Protein AF-A0A6A6FXZ5-F1 (afdb_monomer)

InterPro domains:
  IPR032675 Leucine-rich repeat domain superfamily [G3DSA:3.80.10.10] (4-236)

Mean predicted aligned error: 6.34 Å

pLDDT: mean 86.71, std 13.33, range [47.53, 98.69]

Radius of gyration: 19.8 Å; Cα contacts (8 Å, |Δi|>4): 574; chains: 1; bounding box: 47×46×54 Å

Foldseek 3Di:
DDEDEDADPPPPPPPPPDDLQAAQEYEYEYDDAAAAAQQCVCLVNQARPNYAEYEYELYEFDPVRARPAAGQYAEYAYHQYQYALNRLLSCCVRHLNHAEYHDEHASSRPPDQRAAELCSNLVSCVVSLRQHQYDEYHDLRHDDDHHYHDASFAPQSHQYAYYAYEQPNHDGPPPVLPDQQPSVRRHHLNYQEYEYEPRPHADDPSSVNNVLSNLPDPSNVNHFKYKYAQHPPDDLPDDRPQWHWDDDPRMIMIGGHPPPDDD

Secondary structure (DSSP, 8-state):
-EEEEESSS-GGGSTTSS-TT---EEEEEE--TT--EEGGGGHHHHT-TT--EEEEESEEESTTS---S----SEEEEET-EE-HHHHHHHHHH-TT--EEEEEEE---TT----EEHHHHHHHHHHH----SEEEEEEEE--S---EES-----TTS--SEEEEEHHHH---GGGTTSTTHHHHHS-TT-SEEEEE-TTSPPPHHHHHHHHHHHT-GGGTT--EEEEE--TT--TTS--TTEEEEEETTEEEEEEPPTT---

Structure (mmCIF, N/CA/C/O backbone):
data_AF-A0A6A6F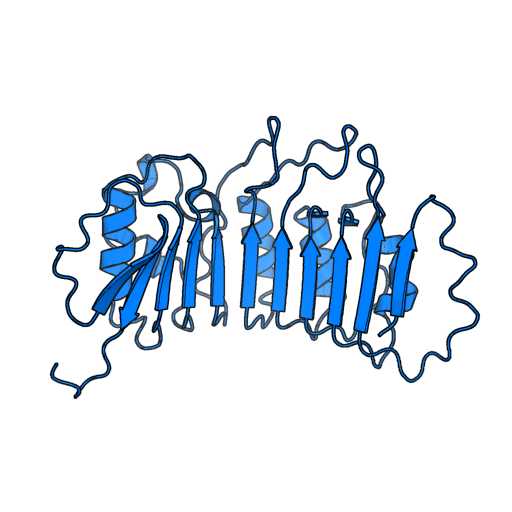XZ5-F1
#
_entry.id   AF-A0A6A6FXZ5-F1
#
loop_
_atom_site.group_PDB
_atom_site.id
_atom_site.type_symbol
_atom_site.label_atom_id
_atom_site.label_alt_id
_atom_site.label_comp_id
_atom_site.label_asym_id
_atom_site.label_entity_id
_atom_site.label_seq_id
_atom_site.pdbx_PDB_ins_code
_atom_site.Cartn_x
_atom_site.Cartn_y
_atom_site.Cartn_z
_atom_site.occupancy
_atom_site.B_iso_or_equiv
_atom_site.auth_seq_id
_atom_site.auth_comp_id
_atom_site.auth_asym_id
_atom_site.auth_atom_id
_atom_site.pdbx_PDB_model_num
ATOM 1 N N . MET A 1 1 ? -20.836 -8.783 11.165 1.00 68.94 1 MET A N 1
ATOM 2 C CA . MET A 1 1 ? -20.839 -7.463 10.487 1.00 68.94 1 MET A CA 1
ATOM 3 C C . MET A 1 1 ? -21.734 -6.480 11.225 1.00 68.94 1 MET A C 1
ATOM 5 O O . MET A 1 1 ? -22.930 -6.722 11.338 1.00 68.94 1 MET A O 1
ATOM 9 N N . VAL A 1 2 ? -21.152 -5.385 11.710 1.00 74.25 2 VAL A N 1
ATOM 10 C CA . VAL A 1 2 ? -21.885 -4.234 12.256 1.00 74.25 2 VAL A CA 1
ATOM 11 C C . VAL A 1 2 ? -21.419 -2.994 11.499 1.00 74.25 2 VAL A C 1
ATOM 13 O O . VAL A 1 2 ? -20.213 -2.793 11.353 1.00 74.25 2 VAL A O 1
ATOM 16 N N . ALA A 1 3 ? -22.367 -2.213 10.984 1.00 72.81 3 ALA A N 1
ATOM 17 C CA . ALA A 1 3 ? -22.103 -0.972 10.266 1.00 72.81 3 ALA A CA 1
ATOM 18 C C . ALA A 1 3 ? -22.617 0.207 11.092 1.00 72.81 3 ALA A C 1
ATOM 20 O O . ALA A 1 3 ? -23.760 0.184 11.553 1.00 72.81 3 ALA A O 1
ATOM 21 N N . TYR A 1 4 ? -21.774 1.218 11.261 1.00 72.81 4 TYR A N 1
ATOM 22 C CA . TYR A 1 4 ? -22.121 2.473 11.908 1.00 72.81 4 TYR A CA 1
ATOM 23 C C . TYR A 1 4 ? -21.962 3.609 10.911 1.00 72.81 4 TYR A C 1
ATOM 25 O O . TYR A 1 4 ? -20.896 3.769 10.320 1.00 72.81 4 TYR A O 1
ATOM 33 N N . ASN A 1 5 ? -23.028 4.389 10.757 1.00 70.12 5 ASN A N 1
ATOM 34 C CA . ASN A 1 5 ? -22.974 5.669 10.076 1.00 70.12 5 ASN A CA 1
ATOM 35 C C . ASN A 1 5 ? -23.072 6.766 11.135 1.00 70.12 5 ASN A C 1
ATOM 37 O O . ASN A 1 5 ? -24.081 6.857 11.843 1.00 70.12 5 ASN A O 1
ATOM 41 N N . PHE A 1 6 ? -22.007 7.541 11.280 1.00 67.62 6 PHE A N 1
ATOM 42 C CA . PHE A 1 6 ? -21.925 8.606 12.260 1.00 67.62 6 PHE A CA 1
ATOM 43 C C . PHE A 1 6 ? -22.337 9.910 11.578 1.00 67.62 6 PHE A C 1
ATOM 45 O O . PHE A 1 6 ? -21.587 10.471 10.793 1.00 67.62 6 PHE A O 1
ATOM 52 N N . ALA A 1 7 ? -23.564 10.359 11.845 1.00 59.41 7 ALA A N 1
ATOM 53 C CA . ALA A 1 7 ? -24.078 11.626 11.319 1.00 59.41 7 ALA A CA 1
ATOM 54 C C . ALA A 1 7 ? -23.733 12.828 12.220 1.00 59.41 7 ALA A C 1
ATOM 56 O O . ALA A 1 7 ? -23.968 13.964 11.829 1.00 59.41 7 ALA A O 1
ATOM 57 N N . ASP A 1 8 ? -23.222 12.582 13.433 1.00 57.88 8 ASP A N 1
ATOM 58 C CA . ASP A 1 8 ? -22.872 13.612 14.413 1.00 57.88 8 ASP A CA 1
ATOM 59 C C . ASP A 1 8 ? -21.819 13.076 15.410 1.00 57.88 8 ASP A C 1
ATOM 61 O O . ASP A 1 8 ? -21.659 11.862 15.578 1.00 57.88 8 ASP A O 1
ATOM 65 N N . SER A 1 9 ? -21.126 13.974 16.110 1.00 53.91 9 SER A N 1
ATOM 66 C CA . SER A 1 9 ? -20.018 13.709 17.052 1.00 53.91 9 SER A CA 1
ATOM 67 C C . SER A 1 9 ? -20.375 12.830 18.272 1.00 53.91 9 SER A C 1
ATOM 69 O O . SER A 1 9 ? -19.510 12.438 19.057 1.00 53.91 9 SER A O 1
ATOM 71 N N . THR A 1 10 ? -21.643 12.454 18.453 1.00 53.84 10 THR A N 1
ATOM 72 C CA . THR A 1 10 ? -22.140 11.728 19.635 1.00 53.84 10 THR A CA 1
ATOM 73 C C . THR A 1 10 ? -22.221 10.209 19.420 1.00 53.84 10 THR A C 1
ATOM 75 O O . THR A 1 10 ? -23.280 9.589 19.445 1.00 53.84 10 THR A O 1
ATOM 78 N N . CYS A 1 11 ? -21.061 9.563 19.280 1.00 51.38 11 CYS A N 1
ATOM 79 C CA . CYS A 1 11 ? -20.946 8.108 19.061 1.00 51.38 11 CYS A CA 1
ATOM 80 C C . CYS A 1 11 ? -21.109 7.232 20.314 1.00 51.38 11 CYS A C 1
ATOM 82 O O . CYS A 1 11 ? -21.201 6.008 20.218 1.00 51.38 11 CYS A O 1
ATOM 84 N N . HIS A 1 12 ? -21.153 7.826 21.508 1.00 50.34 12 HIS A N 1
ATOM 85 C CA . HIS A 1 12 ? -21.080 7.069 22.761 1.00 50.34 12 HIS A CA 1
ATOM 86 C C . HIS A 1 12 ? -22.304 6.179 23.057 1.00 50.34 12 HIS A C 1
ATOM 88 O O . HIS A 1 12 ? -22.186 5.244 23.849 1.00 50.34 12 HIS A O 1
ATOM 94 N N . ALA A 1 13 ? -23.468 6.427 22.445 1.00 47.53 13 ALA A N 1
ATOM 95 C CA . ALA A 1 13 ? -24.728 5.826 22.897 1.00 47.53 13 ALA A CA 1
ATOM 96 C C . ALA A 1 13 ? -25.051 4.431 22.320 1.00 47.53 13 ALA A C 1
ATOM 98 O O . ALA A 1 13 ? -25.832 3.701 22.924 1.00 47.53 13 ALA A O 1
ATOM 99 N N . VAL A 1 14 ? -24.470 4.024 21.184 1.00 53.47 14 VAL A N 1
ATOM 100 C CA . VAL A 1 14 ? -24.895 2.787 20.482 1.00 53.47 14 VAL A CA 1
ATOM 101 C C . VAL A 1 14 ? -24.093 1.544 20.915 1.00 53.47 14 VAL A C 1
ATOM 103 O O . VAL A 1 14 ? -24.511 0.410 20.689 1.00 53.47 14 VAL A O 1
ATOM 106 N N . LEU A 1 15 ? -22.960 1.720 21.602 1.00 54.03 15 LEU A N 1
ATOM 107 C CA . LEU A 1 15 ? -21.962 0.652 21.783 1.00 54.03 15 LEU A CA 1
ATOM 108 C C . LEU A 1 15 ? -22.169 -0.235 23.021 1.00 54.03 15 LEU A C 1
ATOM 110 O O . LEU A 1 15 ? -21.544 -1.288 23.131 1.00 54.03 15 LEU A O 1
ATOM 114 N N . SER A 1 16 ? -23.048 0.144 23.949 1.00 55.53 16 SER A N 1
ATOM 115 C CA . SER A 1 16 ? -23.261 -0.572 25.218 1.00 55.53 16 SER A CA 1
ATOM 116 C C . SER A 1 16 ? -24.118 -1.842 25.102 1.00 55.53 16 SER A C 1
ATOM 118 O O . SER A 1 16 ? -24.225 -2.589 26.075 1.00 55.53 16 SER A O 1
ATOM 120 N N . HIS A 1 17 ? -24.734 -2.105 23.943 1.00 58.53 17 HIS A N 1
ATOM 121 C CA . HIS A 1 17 ? -25.759 -3.149 23.801 1.00 58.53 17 HIS A CA 1
ATOM 122 C C . HIS A 1 17 ? -25.403 -4.306 22.860 1.00 58.53 17 HIS A C 1
ATOM 124 O O . HIS A 1 17 ? -26.159 -5.276 22.792 1.00 58.53 17 HIS A O 1
ATOM 130 N N . LEU A 1 18 ? -24.269 -4.257 22.158 1.00 60.66 18 LEU A N 1
ATOM 131 C CA . LEU A 1 18 ? -23.851 -5.376 21.316 1.00 60.66 18 LEU A CA 1
ATOM 132 C C . LEU A 1 18 ? -23.055 -6.395 22.136 1.00 60.66 18 LEU A C 1
ATOM 134 O O . LEU A 1 18 ? -22.092 -6.010 22.800 1.00 60.66 18 LEU A O 1
ATOM 138 N N . PRO A 1 19 ? -23.404 -7.694 22.088 1.00 62.38 19 PRO A N 1
ATOM 139 C CA . PRO A 1 19 ? -22.616 -8.722 22.747 1.00 62.38 19 PRO A CA 1
ATOM 140 C C . PRO A 1 19 ? -21.203 -8.740 22.127 1.00 62.38 19 PRO A C 1
ATOM 142 O O . PRO A 1 19 ? -21.073 -9.038 20.938 1.00 62.38 19 PRO A O 1
ATOM 145 N N . PRO A 1 20 ? -20.132 -8.467 22.899 1.00 60.84 20 PRO A N 1
ATOM 146 C CA . PRO A 1 20 ? -18.766 -8.305 22.377 1.00 60.84 20 PRO A CA 1
ATOM 147 C C . PRO A 1 20 ? -18.170 -9.547 21.691 1.00 60.84 20 PRO A C 1
ATOM 149 O O . PRO A 1 20 ? -17.063 -9.485 21.164 1.00 60.84 20 PRO A O 1
ATOM 152 N N . GLN A 1 21 ? -18.864 -10.689 21.737 1.00 68.00 21 GLN A N 1
ATOM 153 C CA . GLN A 1 21 ? -18.310 -12.016 21.466 1.00 68.00 21 GLN A CA 1
ATOM 154 C C . GLN A 1 21 ? -18.399 -12.473 19.999 1.00 68.00 21 GLN A C 1
ATOM 156 O O . GLN A 1 21 ? -17.951 -13.575 19.697 1.00 68.00 21 GLN A O 1
ATOM 161 N N . SER A 1 22 ? -18.959 -11.677 19.081 1.00 80.75 22 SER A N 1
ATOM 162 C CA . SER A 1 22 ? -19.113 -12.093 17.673 1.00 80.75 22 SER A CA 1
ATOM 163 C C . SER A 1 22 ? -18.840 -11.001 16.638 1.00 80.75 22 SER A C 1
ATOM 165 O O . SER A 1 22 ? -19.270 -11.129 15.491 1.00 80.75 22 SER A O 1
ATOM 167 N N . LEU A 1 23 ? -18.177 -9.905 17.013 1.00 89.81 23 LEU A N 1
ATOM 168 C CA . LEU A 1 23 ? -17.850 -8.851 16.057 1.00 89.81 23 LEU A CA 1
ATOM 169 C C . LEU A 1 23 ? -16.610 -9.270 15.259 1.00 89.81 23 LEU A C 1
ATOM 171 O O . LEU A 1 23 ? -15.503 -9.199 15.774 1.00 89.81 23 LEU A O 1
ATOM 175 N N . ASP A 1 24 ? -16.806 -9.748 14.033 1.00 94.38 24 ASP A N 1
ATOM 176 C CA . ASP A 1 24 ? -15.752 -10.181 13.104 1.00 94.38 24 ASP A CA 1
ATOM 177 C C . ASP A 1 24 ? -15.310 -9.061 12.147 1.00 94.38 24 ASP A C 1
ATOM 179 O O . ASP A 1 24 ? -14.135 -8.957 11.782 1.00 94.38 24 ASP A O 1
ATOM 183 N N . ARG A 1 25 ? -16.265 -8.197 11.787 1.00 95.19 25 ARG A N 1
ATOM 184 C CA . ARG A 1 25 ? -16.115 -7.072 10.864 1.00 95.19 25 ARG A CA 1
ATOM 185 C C . ARG A 1 25 ? -16.830 -5.836 11.397 1.00 95.19 25 ARG A C 1
ATOM 187 O O . ARG A 1 25 ? -18.025 -5.910 11.716 1.00 95.19 25 ARG A O 1
ATOM 194 N N . LEU A 1 26 ? -16.109 -4.720 11.411 1.00 94.19 26 LEU A N 1
ATOM 195 C CA . LEU A 1 26 ? -16.593 -3.391 11.771 1.00 94.19 26 LEU A CA 1
ATOM 196 C C . LEU A 1 26 ? -16.482 -2.469 10.557 1.00 94.19 26 LEU A C 1
ATOM 198 O O . LEU A 1 26 ? -15.410 -2.377 9.964 1.00 94.19 26 LEU A O 1
ATOM 202 N N . VAL A 1 27 ? -17.577 -1.787 10.226 1.00 95.00 27 VAL A N 1
ATOM 203 C CA . VAL A 1 27 ? -17.579 -0.685 9.258 1.00 95.00 27 VAL A CA 1
ATOM 204 C C . VAL A 1 27 ? -17.955 0.602 9.987 1.00 95.00 27 VAL A C 1
ATOM 206 O O . VAL A 1 27 ? -18.988 0.641 10.661 1.00 95.00 27 VAL A O 1
ATOM 209 N N . ALA A 1 28 ? -17.113 1.623 9.870 1.00 92.31 28 ALA A N 1
ATOM 210 C CA . ALA A 1 28 ? -17.305 2.952 10.432 1.00 92.31 28 ALA A CA 1
ATOM 211 C C . ALA A 1 28 ? -17.199 3.981 9.308 1.00 92.31 28 ALA A C 1
ATOM 213 O O . ALA A 1 28 ? -16.144 4.119 8.697 1.00 92.31 28 ALA A O 1
ATOM 214 N N . SER A 1 29 ? -18.282 4.701 9.041 1.00 90.44 29 SER A N 1
ATOM 215 C CA . SER A 1 29 ? -18.293 5.754 8.031 1.00 90.44 29 SER A CA 1
ATOM 216 C C . SER A 1 29 ? -18.763 7.069 8.622 1.00 90.44 29 SER A C 1
ATOM 218 O O . SER A 1 29 ? -19.727 7.101 9.393 1.00 90.44 29 SER A O 1
ATOM 220 N N . TYR A 1 30 ? -18.112 8.138 8.195 1.00 87.94 30 TYR A N 1
ATOM 221 C CA . TYR A 1 30 ? -18.577 9.505 8.343 1.00 87.94 30 TYR A CA 1
ATOM 222 C C . TYR A 1 30 ? -18.953 10.053 6.958 1.00 87.94 30 TYR A C 1
ATOM 224 O O . TYR A 1 30 ? -18.422 9.582 5.948 1.00 87.94 30 TYR A O 1
ATOM 232 N N . SER A 1 31 ? -19.935 10.953 6.898 1.00 83.19 31 SER A N 1
ATOM 233 C CA . SER A 1 31 ? -20.519 11.426 5.631 1.00 83.19 31 SER A CA 1
ATOM 234 C C . SER A 1 31 ? -20.653 12.943 5.522 1.00 83.19 31 SER A C 1
ATOM 236 O O . SER A 1 31 ? -21.274 13.415 4.572 1.00 83.19 31 SER A O 1
ATOM 238 N N . ASP A 1 32 ? -20.164 13.698 6.503 1.00 81.12 32 ASP A N 1
ATOM 239 C CA . ASP A 1 32 ? -20.103 15.156 6.398 1.00 81.12 32 ASP A CA 1
ATOM 240 C C . ASP A 1 32 ? -18.809 15.544 5.673 1.00 81.12 32 ASP A C 1
ATOM 242 O O . ASP A 1 32 ? -17.746 15.012 5.965 1.00 81.12 32 ASP A O 1
ATOM 246 N N . THR A 1 33 ? -18.936 16.423 4.683 1.00 76.44 33 THR A N 1
ATOM 247 C CA . THR A 1 33 ? -17.857 16.879 3.799 1.00 76.44 33 THR A CA 1
ATOM 248 C C . THR A 1 33 ? -16.923 17.881 4.466 1.00 76.44 33 THR A C 1
ATOM 250 O O . THR A 1 33 ? -15.868 18.183 3.922 1.00 76.44 33 THR A O 1
ATOM 253 N N . GLU A 1 34 ? -17.319 18.438 5.610 1.00 78.12 34 GLU A N 1
ATOM 254 C CA . GLU A 1 34 ? -16.556 19.467 6.319 1.00 78.12 34 GLU A CA 1
ATOM 255 C C . GLU A 1 34 ? -15.781 18.918 7.517 1.00 78.12 34 GLU A C 1
ATOM 257 O O . GLU A 1 34 ? -14.995 19.653 8.100 1.00 78.12 34 GLU A O 1
ATOM 262 N N . ASN A 1 35 ? -15.960 17.645 7.886 1.00 78.69 35 ASN A N 1
ATOM 263 C CA . ASN A 1 35 ? -15.343 17.060 9.075 1.00 78.69 35 ASN A CA 1
ATOM 264 C C . ASN A 1 35 ? -14.911 15.610 8.842 1.00 78.69 35 ASN A C 1
ATOM 266 O O . ASN A 1 35 ? -15.413 14.915 7.965 1.00 78.69 35 ASN A O 1
ATOM 270 N N . SER A 1 36 ? -14.036 15.112 9.714 1.00 84.50 36 SER A N 1
ATOM 271 C CA . SER A 1 36 ? -13.690 13.692 9.761 1.00 84.50 36 SER A CA 1
ATOM 272 C C . SER A 1 36 ? -13.842 13.127 11.167 1.00 84.50 36 SER A C 1
ATOM 274 O O . SER A 1 36 ? -13.825 13.841 12.172 1.00 84.50 36 SER A O 1
ATOM 276 N N . PHE A 1 37 ? -13.997 11.809 11.250 1.00 86.81 37 PHE A N 1
ATOM 277 C CA . PHE A 1 37 ? -14.218 11.121 12.514 1.00 86.81 37 PHE A CA 1
ATOM 278 C C . PHE A 1 37 ? -12.907 10.585 13.109 1.00 86.81 37 PHE A C 1
ATOM 280 O O . PHE A 1 37 ? -12.163 9.849 12.459 1.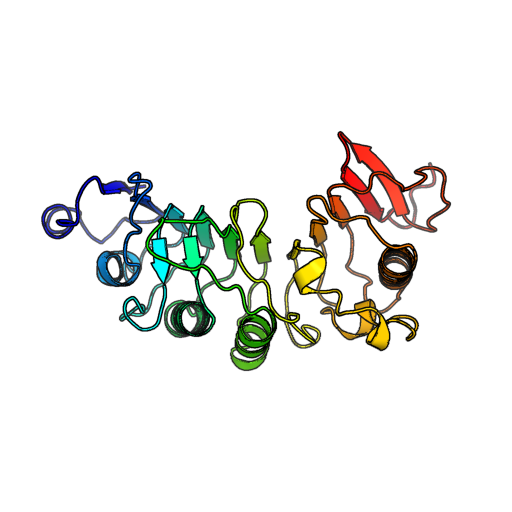00 86.81 37 PHE A O 1
ATOM 287 N N . ALA A 1 38 ? -12.631 10.923 14.370 1.00 91.75 38 ALA A N 1
ATOM 288 C CA . ALA A 1 38 ? -11.409 10.505 15.052 1.00 91.75 38 ALA A CA 1
ATOM 289 C C . ALA A 1 38 ? -11.356 8.980 15.230 1.00 91.75 38 ALA A C 1
ATOM 291 O O . ALA A 1 38 ? -12.242 8.368 15.835 1.00 91.75 38 ALA A O 1
ATOM 292 N N . MET A 1 39 ? -10.273 8.349 14.775 1.00 93.00 39 MET A N 1
ATOM 293 C CA . MET A 1 39 ? -10.084 6.902 14.922 1.00 93.00 39 MET A CA 1
ATOM 294 C C . MET A 1 39 ? -10.019 6.479 16.403 1.00 93.00 39 MET A C 1
ATOM 296 O O . MET A 1 39 ? -10.477 5.393 16.772 1.00 93.00 39 MET A O 1
ATOM 300 N N . SER A 1 40 ? -9.541 7.360 17.288 1.00 93.88 40 SER A N 1
ATOM 301 C CA . SER A 1 40 ? -9.537 7.148 18.740 1.00 93.88 40 SER A CA 1
ATOM 302 C C . SER A 1 40 ? -10.937 6.858 19.303 1.00 93.88 40 SER A C 1
ATOM 304 O O . SER A 1 40 ? -11.075 5.981 20.162 1.00 93.88 40 SER A O 1
ATOM 306 N N . SER A 1 41 ? -11.987 7.491 18.769 1.00 91.12 41 SER A N 1
ATOM 307 C CA . SER A 1 41 ? -13.375 7.354 19.229 1.00 91.12 41 SER A CA 1
ATOM 308 C C . SER A 1 41 ? -13.967 5.955 19.016 1.00 91.12 41 SER A C 1
ATOM 310 O O . SER A 1 41 ? -14.904 5.575 19.719 1.00 91.12 41 SER A O 1
ATOM 312 N N . ILE A 1 42 ? -13.406 5.155 18.103 1.00 91.12 42 ILE A N 1
ATOM 313 C CA . ILE A 1 42 ? -13.798 3.751 17.869 1.00 91.12 42 ILE A CA 1
ATOM 314 C C . ILE A 1 42 ? -12.804 2.734 18.443 1.00 91.12 42 ILE A C 1
ATOM 316 O O . ILE A 1 42 ? -13.034 1.530 18.309 1.00 91.12 42 ILE A O 1
ATOM 320 N N . SER A 1 43 ? -11.751 3.173 19.144 1.00 91.06 43 SER A N 1
ATOM 321 C CA . SER A 1 43 ? -10.758 2.271 19.757 1.00 91.06 43 SER A CA 1
ATOM 322 C C . SER A 1 43 ? -11.384 1.136 20.585 1.00 91.06 43 SER A C 1
ATOM 324 O O . SER A 1 43 ? -10.985 -0.011 20.385 1.00 91.06 43 SER A O 1
ATOM 326 N N . PRO A 1 44 ? -12.407 1.368 21.442 1.00 90.19 44 PRO A N 1
ATOM 327 C CA . PRO A 1 44 ? -13.016 0.282 22.216 1.00 90.19 44 PRO A CA 1
ATOM 328 C C . PRO A 1 44 ? -13.625 -0.834 21.354 1.00 90.19 44 PRO A C 1
ATOM 330 O O . PRO A 1 44 ? -13.650 -1.991 21.769 1.00 90.19 44 PRO A O 1
ATOM 333 N N . LEU A 1 45 ? -14.110 -0.506 20.151 1.00 90.44 45 LEU A N 1
ATOM 334 C CA . LEU A 1 45 ? -14.650 -1.491 19.210 1.00 90.44 45 LEU A CA 1
ATOM 335 C C . LEU A 1 45 ? -13.540 -2.225 18.469 1.00 90.44 45 LEU A C 1
ATOM 337 O O . LEU A 1 45 ? -13.635 -3.439 18.277 1.00 90.44 45 LEU A O 1
ATOM 341 N N . LEU A 1 46 ? -12.480 -1.502 18.097 1.00 92.75 46 LEU A N 1
ATOM 342 C CA . LEU A 1 46 ? -11.293 -2.082 17.472 1.00 92.75 46 LEU A CA 1
ATOM 343 C C . LEU A 1 46 ? -10.618 -3.118 18.379 1.00 92.75 46 LEU A C 1
ATOM 345 O O . LEU A 1 46 ? -10.037 -4.084 17.882 1.00 92.75 46 LEU A O 1
ATOM 349 N N . SER A 1 47 ? -10.751 -2.974 19.696 1.00 92.44 47 SER A N 1
ATOM 350 C CA . SER A 1 47 ? -10.225 -3.910 20.695 1.00 92.44 47 SER A CA 1
ATOM 351 C C . SER A 1 47 ? -11.066 -5.164 20.920 1.00 92.44 47 SER A C 1
ATOM 353 O O . SER A 1 47 ? -10.719 -5.991 21.767 1.00 92.44 47 SER A O 1
ATOM 355 N N . SER A 1 48 ? -12.148 -5.369 20.161 1.00 92.50 48 SER A N 1
ATOM 356 C CA . SER A 1 48 ? -12.868 -6.642 20.210 1.00 92.50 48 SER A CA 1
ATOM 357 C C . SER A 1 48 ? -11.927 -7.809 19.841 1.00 92.50 48 SER A C 1
ATOM 359 O O . SER A 1 48 ? -11.260 -7.772 18.801 1.00 92.50 48 SER A O 1
ATOM 361 N N . PRO A 1 49 ? -11.869 -8.886 20.653 1.00 92.88 49 PRO A N 1
ATOM 362 C CA . PRO A 1 49 ? -10.938 -10.000 20.436 1.00 92.88 49 PRO A CA 1
ATOM 363 C C . PRO A 1 49 ? -11.289 -10.855 19.208 1.00 92.88 49 PRO A C 1
ATOM 365 O O . PRO A 1 49 ? -10.466 -11.641 18.720 1.00 92.88 49 PRO A O 1
ATOM 368 N N . THR A 1 50 ? -12.520 -10.736 18.707 1.00 94.25 50 THR A N 1
ATOM 369 C CA . THR A 1 50 ? -12.994 -11.443 17.515 1.00 94.25 50 THR A CA 1
ATOM 370 C C . THR A 1 50 ? -12.866 -10.617 16.243 1.00 94.25 50 THR A C 1
ATOM 372 O O . THR A 1 50 ? -13.013 -11.190 15.165 1.00 94.25 50 THR A O 1
ATOM 375 N N . LEU A 1 51 ? -12.565 -9.317 16.342 1.00 95.50 51 LEU A N 1
ATOM 376 C CA . LEU A 1 51 ? -12.517 -8.428 15.186 1.00 95.50 51 LEU A CA 1
ATOM 377 C C . LEU A 1 51 ? -11.314 -8.768 14.308 1.00 95.50 51 LEU A C 1
ATOM 379 O O . LEU A 1 51 ? -10.186 -8.893 14.782 1.00 95.50 51 LEU A O 1
ATOM 383 N N . ARG A 1 52 ? -11.557 -8.966 13.014 1.00 97.12 52 ARG A N 1
ATOM 384 C CA . ARG A 1 52 ? -10.522 -9.302 12.028 1.00 97.12 52 ARG A CA 1
ATOM 385 C C . ARG A 1 52 ? -10.427 -8.261 10.929 1.00 97.12 52 ARG A C 1
ATOM 387 O O . ARG A 1 52 ? -9.316 -8.001 10.478 1.00 97.12 52 ARG A O 1
ATOM 394 N N . ARG A 1 53 ? -11.554 -7.658 10.548 1.00 98.00 53 ARG A N 1
ATOM 395 C CA . ARG A 1 53 ? -11.620 -6.666 9.476 1.00 98.00 53 ARG A CA 1
ATOM 396 C C . ARG A 1 53 ? -12.202 -5.350 9.964 1.00 98.00 53 ARG A C 1
ATOM 398 O O . ARG A 1 53 ? -13.263 -5.339 10.593 1.00 98.00 53 ARG A O 1
ATOM 405 N N . PHE A 1 54 ? -11.526 -4.262 9.633 1.00 97.62 54 PHE A N 1
ATOM 406 C CA . PHE A 1 54 ? -11.997 -2.910 9.865 1.00 97.62 54 PHE A CA 1
ATOM 407 C C . PHE A 1 54 ? -12.041 -2.123 8.554 1.00 97.62 54 PHE A C 1
ATOM 409 O O . PHE A 1 54 ? -11.063 -2.091 7.815 1.00 97.62 54 PHE A O 1
ATOM 416 N N . GLU A 1 55 ? -13.180 -1.491 8.288 1.00 97.75 55 GLU A N 1
ATOM 417 C CA . GLU A 1 55 ? -13.377 -0.576 7.165 1.00 97.75 55 GLU A CA 1
ATOM 418 C C . GLU A 1 55 ? -13.788 0.788 7.719 1.00 97.75 55 GLU A C 1
ATOM 420 O O . GLU A 1 55 ? -14.851 0.927 8.326 1.00 97.75 55 GLU A O 1
ATOM 425 N N . GLY A 1 56 ? -12.916 1.772 7.546 1.00 94.75 56 GLY A N 1
ATOM 426 C CA . GLY A 1 56 ? -13.120 3.167 7.894 1.00 94.75 56 GLY A CA 1
ATOM 427 C C . GLY A 1 56 ? -13.365 4.010 6.648 1.00 94.75 56 GLY A C 1
ATOM 428 O O . GLY A 1 56 ? -12.748 3.759 5.617 1.00 94.75 56 GLY A O 1
ATOM 429 N N . HIS A 1 57 ? -14.238 5.008 6.739 1.00 93.44 57 HIS A N 1
ATOM 430 C CA . HIS A 1 57 ? -14.440 6.011 5.695 1.00 93.44 57 HIS A CA 1
ATOM 431 C C . HIS A 1 57 ? -14.523 7.409 6.313 1.00 93.44 57 HIS A C 1
ATOM 433 O O . HIS A 1 57 ? -15.311 7.595 7.245 1.00 93.44 57 HIS A O 1
ATOM 439 N N . MET A 1 58 ? -13.752 8.369 5.789 1.00 91.31 58 MET A N 1
ATOM 440 C CA . MET A 1 58 ? -13.657 9.742 6.317 1.00 91.31 58 MET A CA 1
ATOM 441 C C . MET A 1 58 ? -13.231 9.790 7.785 1.00 91.31 58 MET A C 1
ATOM 443 O O . MET A 1 58 ? -13.860 10.424 8.635 1.00 91.31 58 MET A O 1
ATOM 447 N N . LEU A 1 59 ? -12.151 9.067 8.090 1.00 91.88 59 LEU A N 1
ATOM 448 C CA . LEU A 1 59 ? -11.546 9.029 9.417 1.00 91.88 59 LEU A CA 1
ATOM 449 C C . LEU A 1 59 ? -10.260 9.848 9.460 1.00 91.88 59 LEU A C 1
ATOM 451 O O . LEU A 1 59 ? -9.578 9.974 8.447 1.00 91.88 59 LEU A O 1
ATOM 455 N N . HIS A 1 60 ? -9.868 10.311 10.645 1.00 92.25 60 HIS A N 1
ATOM 456 C CA . HIS A 1 60 ? -8.508 10.796 10.873 1.00 92.25 60 HIS A CA 1
ATOM 457 C C . HIS A 1 60 ? -7.802 10.011 11.981 1.00 92.25 60 HIS A C 1
ATOM 459 O O . HIS A 1 60 ? -8.393 9.651 13.003 1.00 92.25 60 HIS A O 1
ATOM 465 N N . CYS A 1 61 ? -6.512 9.750 11.775 1.00 93.81 61 CYS A N 1
ATOM 466 C CA . CYS A 1 61 ? -5.605 9.190 12.774 1.00 93.81 61 CYS A CA 1
ATOM 467 C C . CYS A 1 61 ? -4.331 10.039 12.776 1.00 93.81 61 CYS A C 1
ATOM 469 O O . CYS A 1 61 ? -3.499 9.950 11.871 1.00 93.81 61 CYS A O 1
ATOM 471 N N . ARG A 1 62 ? -4.234 10.912 13.777 1.00 91.69 62 ARG A N 1
ATOM 472 C CA . ARG A 1 62 ? -3.190 11.925 13.976 1.00 91.69 62 ARG A CA 1
ATOM 473 C C . ARG A 1 62 ? -2.849 11.996 15.464 1.00 91.69 62 ARG A C 1
ATOM 475 O O . ARG A 1 62 ? -3.397 11.234 16.255 1.00 91.69 62 ARG A O 1
ATOM 482 N N . GLU A 1 63 ? -1.962 12.904 15.851 1.00 92.56 63 GLU A N 1
ATOM 483 C CA . GLU A 1 63 ? -1.474 13.103 17.219 1.00 92.56 63 GLU A CA 1
ATOM 484 C C . GLU A 1 63 ? -2.590 13.205 18.279 1.00 92.56 63 GLU A C 1
ATOM 486 O O . GLU A 1 63 ? -2.402 12.770 19.414 1.00 92.56 63 GLU A O 1
ATOM 491 N N . ASP A 1 64 ? -3.753 13.745 17.917 1.00 88.62 64 ASP A N 1
ATOM 492 C CA . ASP A 1 64 ? -4.935 13.934 18.765 1.00 88.62 64 ASP A CA 1
ATOM 493 C C . ASP A 1 64 ? -5.966 12.788 18.685 1.00 88.62 64 ASP A C 1
ATOM 495 O O . ASP A 1 64 ? -6.874 12.705 19.515 1.00 88.62 64 ASP A O 1
ATOM 499 N N . ALA A 1 65 ? -5.803 11.864 17.736 1.00 89.19 65 ALA A N 1
ATOM 500 C CA . ALA A 1 65 ? -6.755 10.795 17.430 1.00 89.19 65 ALA A CA 1
ATOM 501 C C . ALA A 1 65 ? -6.122 9.393 17.399 1.00 89.19 65 ALA A C 1
ATOM 503 O O . ALA A 1 65 ? -6.617 8.492 16.718 1.00 89.19 65 ALA A O 1
ATOM 504 N N . LEU A 1 66 ? -5.045 9.193 18.161 1.00 93.81 66 LEU A N 1
ATOM 505 C CA . LEU A 1 66 ? -4.316 7.927 18.221 1.00 93.81 66 LEU A CA 1
ATOM 506 C C . LEU A 1 66 ? -5.145 6.794 18.840 1.00 93.81 66 LEU A C 1
ATOM 508 O O . LEU A 1 66 ? -5.974 6.990 19.734 1.00 93.81 66 LEU A O 1
ATOM 512 N N . LEU A 1 67 ? -4.856 5.572 18.398 1.00 93.44 67 LEU A N 1
ATOM 513 C CA . LEU A 1 67 ? -5.408 4.370 19.005 1.00 93.44 67 LEU A CA 1
ATOM 514 C C . LEU A 1 67 ? -4.839 4.192 20.414 1.00 93.44 67 LEU A C 1
ATOM 516 O O . LEU A 1 67 ? -3.628 4.247 20.628 1.00 93.44 67 LEU A O 1
ATOM 520 N N . ALA A 1 68 ? -5.729 3.952 21.376 1.00 91.38 68 ALA A N 1
ATOM 521 C CA . ALA A 1 68 ? -5.363 3.819 22.787 1.00 91.38 68 ALA A CA 1
ATOM 522 C C . ALA A 1 68 ? -5.296 2.361 23.273 1.00 91.38 68 ALA A C 1
ATOM 524 O O . ALA A 1 68 ? -4.929 2.107 24.421 1.00 91.38 68 ALA A O 1
ATOM 525 N N . GLN A 1 69 ? -5.731 1.404 22.452 1.00 93.44 69 GLN A N 1
ATOM 526 C CA . GLN A 1 69 ? -5.888 0.012 22.855 1.00 93.44 69 GLN A CA 1
ATOM 527 C C . GLN A 1 69 ? -5.476 -0.933 21.731 1.00 93.44 69 GLN A C 1
ATOM 529 O O . GLN A 1 69 ? -5.756 -0.690 20.557 1.00 93.44 69 GLN A O 1
ATOM 534 N N . ALA A 1 70 ? -4.876 -2.057 22.121 1.00 95.69 70 ALA A N 1
ATOM 535 C CA . ALA A 1 70 ? -4.503 -3.103 21.187 1.00 95.69 70 ALA A CA 1
ATOM 536 C C . ALA A 1 70 ? -5.736 -3.690 20.481 1.00 95.69 70 ALA A C 1
ATOM 538 O O . ALA A 1 70 ? -6.811 -3.856 21.068 1.00 95.69 70 ALA A O 1
ATOM 539 N N . SER A 1 71 ? -5.548 -4.049 19.220 1.00 95.44 71 SER A N 1
ATOM 540 C CA . SER A 1 71 ? -6.542 -4.600 18.318 1.00 95.44 71 SER A CA 1
ATOM 541 C C . SER A 1 71 ? -6.055 -5.919 17.721 1.00 95.44 71 SER A C 1
ATOM 543 O O . SER A 1 71 ? -4.863 -6.141 17.496 1.00 95.44 71 SER A O 1
ATOM 545 N N . THR A 1 72 ? -7.006 -6.811 17.445 1.00 95.88 72 THR A N 1
ATOM 546 C CA . THR A 1 72 ? -6.756 -8.088 16.755 1.00 95.88 72 THR A CA 1
ATOM 547 C C . THR A 1 72 ? -7.038 -8.022 15.250 1.00 95.88 72 THR A C 1
ATOM 549 O O . THR A 1 72 ? -6.992 -9.054 14.571 1.00 95.88 72 THR A O 1
ATOM 552 N N . VAL A 1 73 ? -7.301 -6.814 14.732 1.00 97.62 73 VAL A N 1
ATOM 553 C CA . VAL A 1 73 ? -7.524 -6.544 13.310 1.00 97.62 73 VAL A CA 1
ATOM 554 C C . VAL A 1 73 ? -6.336 -7.037 12.486 1.00 97.62 73 VAL A C 1
ATOM 556 O O . VAL A 1 73 ? -5.170 -6.850 12.838 1.00 97.62 73 VAL A O 1
ATOM 559 N N . ARG A 1 74 ? -6.669 -7.709 11.386 1.00 98.25 74 ARG A N 1
ATOM 560 C CA . ARG A 1 74 ? -5.739 -8.240 10.388 1.00 98.25 74 ARG A CA 1
ATOM 561 C C . ARG A 1 74 ? -5.839 -7.496 9.065 1.00 98.25 74 ARG A C 1
ATOM 563 O O . ARG A 1 74 ? -4.846 -7.409 8.357 1.00 98.25 74 ARG A O 1
ATOM 570 N N . GLU A 1 75 ? -7.014 -6.963 8.760 1.00 98.62 75 GLU A N 1
ATOM 571 C CA . GLU A 1 75 ? -7.311 -6.276 7.509 1.00 98.62 75 GLU A CA 1
ATOM 572 C C . GLU A 1 75 ? -7.927 -4.919 7.838 1.00 98.62 75 GLU A C 1
ATOM 574 O O . GLU A 1 75 ? -8.950 -4.854 8.529 1.00 98.62 75 GLU A O 1
ATOM 579 N N . MET A 1 76 ? -7.287 -3.848 7.382 1.00 98.50 76 MET A N 1
ATOM 580 C CA . MET A 1 76 ? -7.724 -2.480 7.619 1.00 98.50 76 MET A CA 1
ATOM 581 C C . MET A 1 76 ? -7.794 -1.720 6.301 1.00 98.50 76 MET A C 1
ATOM 583 O O . MET A 1 76 ? -6.792 -1.597 5.604 1.00 98.50 76 MET A O 1
ATOM 587 N N . THR A 1 77 ? -8.967 -1.176 6.001 1.00 98.38 77 THR A N 1
ATOM 588 C CA . THR A 1 77 ? -9.184 -0.295 4.853 1.00 98.38 77 THR A CA 1
ATOM 589 C C . THR A 1 77 ? -9.678 1.048 5.347 1.00 98.38 77 THR A C 1
ATOM 591 O O . THR A 1 77 ? -10.649 1.100 6.095 1.00 98.38 77 THR A O 1
ATOM 594 N N . LEU A 1 78 ? -9.003 2.117 4.944 1.00 96.69 78 LEU A N 1
ATOM 595 C CA . LEU A 1 78 ? -9.295 3.493 5.321 1.00 96.69 78 LEU A CA 1
ATOM 596 C C . LEU A 1 78 ? -9.553 4.285 4.038 1.00 96.69 78 LEU A C 1
ATOM 598 O O . LEU A 1 78 ? -8.614 4.693 3.365 1.00 96.69 78 LEU A O 1
ATOM 602 N N . GLY A 1 79 ? -10.828 4.431 3.683 1.00 94.44 79 GLY A N 1
ATOM 603 C CA . GLY A 1 79 ? -11.294 5.203 2.532 1.00 94.44 79 GLY A CA 1
ATOM 604 C C . GLY A 1 79 ? -11.406 6.689 2.859 1.00 94.44 79 GLY A C 1
ATOM 605 O O . GLY A 1 79 ? -11.858 7.030 3.957 1.00 94.44 79 GLY A O 1
ATOM 606 N N . TYR A 1 80 ? -11.014 7.564 1.934 1.00 91.88 80 TYR A N 1
ATOM 607 C CA . TYR A 1 80 ? -11.075 9.024 2.096 1.00 91.88 80 TYR A CA 1
ATOM 608 C C . TYR A 1 80 ? -10.617 9.506 3.485 1.00 91.88 80 TYR A C 1
ATOM 610 O O . TYR A 1 80 ? -11.322 10.258 4.147 1.00 91.88 80 TYR A O 1
ATOM 618 N N . SER A 1 81 ? -9.508 8.981 4.004 1.00 92.50 81 SER A N 1
ATOM 619 C CA . SER A 1 81 ? -9.097 9.176 5.402 1.00 92.50 81 SER A CA 1
ATOM 620 C C . SER A 1 81 ? -7.769 9.926 5.505 1.00 92.50 81 SER A C 1
ATOM 622 O O . SER A 1 81 ? -6.892 9.770 4.662 1.00 92.50 81 SER A O 1
ATOM 624 N N . VAL A 1 82 ? -7.592 10.699 6.579 1.00 92.06 82 VAL A N 1
ATOM 625 C CA . VAL A 1 82 ? -6.385 11.498 6.836 1.00 92.06 82 VAL A CA 1
ATOM 626 C C . VAL A 1 82 ? -5.499 10.782 7.852 1.00 92.06 82 VAL A C 1
ATOM 628 O O . VAL A 1 82 ? -5.798 10.738 9.049 1.00 92.06 82 VAL A O 1
ATOM 631 N N . ILE A 1 83 ? -4.388 10.217 7.380 1.00 93.62 83 ILE A N 1
ATOM 632 C CA . ILE A 1 83 ? -3.451 9.442 8.201 1.00 93.62 83 ILE A CA 1
ATOM 633 C C . ILE A 1 83 ? -2.048 10.019 8.042 1.00 93.62 83 ILE A C 1
ATOM 635 O O . ILE A 1 83 ? -1.466 9.950 6.965 1.00 93.62 83 ILE A O 1
ATOM 639 N N . ASN A 1 84 ? -1.472 10.546 9.121 1.00 94.00 84 ASN A N 1
ATOM 640 C CA . ASN A 1 84 ? -0.077 10.988 9.106 1.00 94.00 84 ASN A CA 1
ATOM 641 C C . ASN A 1 84 ? 0.866 9.900 9.647 1.00 94.00 84 ASN A C 1
ATOM 643 O O . ASN A 1 84 ? 0.439 8.824 10.068 1.00 94.00 84 ASN A O 1
ATOM 647 N N . ALA A 1 85 ? 2.172 10.176 9.661 1.00 96.31 85 ALA A N 1
ATOM 648 C CA . ALA A 1 85 ? 3.170 9.224 10.149 1.00 96.31 85 ALA A CA 1
ATOM 649 C C . ALA A 1 85 ? 2.947 8.793 11.612 1.00 96.31 85 ALA A C 1
ATOM 651 O O . ALA A 1 85 ? 3.132 7.621 11.935 1.00 96.31 85 ALA A O 1
ATOM 652 N N . VAL A 1 86 ? 2.503 9.702 12.488 1.00 96.81 86 VAL A N 1
ATOM 653 C CA . VAL A 1 86 ? 2.220 9.375 13.897 1.00 96.81 86 VAL A CA 1
ATOM 654 C C . VAL A 1 86 ? 0.990 8.469 14.001 1.00 96.81 86 VAL A C 1
ATOM 656 O O . VAL A 1 86 ? 1.009 7.481 14.736 1.00 96.81 86 VAL A O 1
ATOM 659 N N . GLY A 1 87 ? -0.051 8.745 13.215 1.00 96.38 87 GLY A N 1
ATOM 660 C CA . GLY A 1 87 ? -1.220 7.879 13.095 1.00 96.38 87 GLY A CA 1
ATOM 661 C C . GLY A 1 87 ? -0.878 6.491 12.563 1.00 96.38 87 GLY A C 1
ATOM 662 O O . GLY A 1 87 ? -1.274 5.489 13.158 1.00 96.38 87 GLY A O 1
ATOM 663 N N . LEU A 1 88 ? -0.079 6.409 11.495 1.00 97.62 88 LEU A N 1
ATOM 664 C CA . LEU A 1 88 ? 0.393 5.138 10.940 1.00 97.62 88 LEU A CA 1
ATOM 665 C C . LEU A 1 88 ? 1.213 4.344 11.967 1.00 97.62 88 LEU A C 1
ATOM 667 O O . LEU A 1 88 ? 1.018 3.137 12.120 1.00 97.62 88 LEU A O 1
ATOM 671 N N . GLN A 1 89 ? 2.092 5.020 12.711 1.00 97.81 89 GLN A N 1
ATOM 672 C CA . GLN A 1 89 ? 2.846 4.400 13.796 1.00 97.81 89 GLN A CA 1
ATOM 673 C C . GLN A 1 89 ? 1.903 3.843 14.870 1.00 97.81 89 GLN A C 1
ATOM 675 O O . GLN A 1 89 ? 2.042 2.682 15.255 1.00 97.81 89 GLN A O 1
ATOM 680 N N . SER A 1 90 ? 0.907 4.622 15.300 1.00 97.25 90 SER A N 1
ATOM 681 C CA . SER A 1 90 ? -0.093 4.175 16.276 1.00 97.25 90 SER A CA 1
ATOM 682 C C . SER A 1 90 ? -0.896 2.971 15.779 1.00 97.25 90 SER A C 1
ATOM 684 O O . SER A 1 90 ? -1.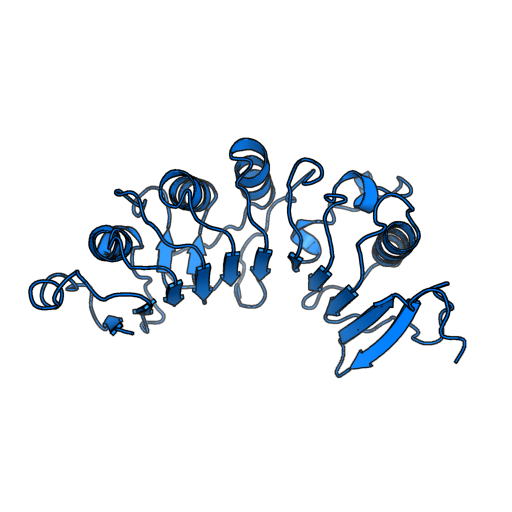147 2.049 16.559 1.00 97.25 90 SER A O 1
ATOM 686 N N . ILE A 1 91 ? -1.242 2.921 14.486 1.00 97.62 91 ILE A N 1
ATOM 687 C CA . ILE A 1 91 ? -1.882 1.753 13.866 1.00 97.62 91 ILE A CA 1
ATOM 688 C C . ILE A 1 91 ? -0.986 0.522 14.001 1.00 97.62 91 ILE A C 1
ATOM 690 O O . ILE A 1 91 ? -1.464 -0.522 14.443 1.00 97.62 91 ILE A O 1
ATOM 694 N N . PHE A 1 92 ? 0.305 0.618 13.681 1.00 97.50 92 PHE A N 1
ATOM 695 C CA . PHE A 1 92 ? 1.219 -0.523 13.785 1.00 97.50 92 PHE A CA 1
ATOM 696 C C . PHE A 1 92 ? 1.469 -0.979 15.223 1.00 97.50 92 PHE A C 1
ATOM 698 O O . PHE A 1 92 ? 1.461 -2.184 15.479 1.00 97.50 92 PHE A O 1
ATOM 705 N N . GLU A 1 93 ? 1.623 -0.046 16.159 1.00 96.56 93 GLU A N 1
ATOM 706 C CA . GLU A 1 93 ? 1.827 -0.351 17.579 1.00 96.56 93 GLU A CA 1
ATOM 707 C C . GLU A 1 93 ? 0.596 -1.020 18.204 1.00 96.56 93 GLU A C 1
ATOM 709 O O . GLU A 1 93 ? 0.725 -1.951 19.003 1.00 96.56 93 GLU A O 1
ATOM 714 N N . ASN A 1 94 ? -0.607 -0.593 17.808 1.00 97.19 94 ASN A N 1
ATOM 715 C CA . ASN A 1 94 ? -1.854 -1.107 18.370 1.00 97.19 94 ASN A CA 1
ATOM 716 C C . ASN A 1 94 ? -2.470 -2.256 17.564 1.00 97.19 94 ASN A C 1
ATOM 718 O O . ASN A 1 94 ? -3.313 -2.968 18.099 1.00 97.19 94 ASN A O 1
ATOM 722 N N . CYS A 1 95 ? -2.052 -2.510 16.325 1.00 97.19 95 CYS A N 1
ATOM 723 C CA . CYS A 1 95 ? -2.559 -3.610 15.497 1.00 97.19 95 CYS A CA 1
ATOM 724 C C . CYS A 1 95 ? -1.433 -4.600 15.142 1.00 97.19 95 CYS A C 1
ATOM 726 O O . CYS A 1 95 ? -1.089 -4.763 13.969 1.00 97.19 95 CYS A O 1
ATOM 728 N N . PRO A 1 96 ? -0.852 -5.334 16.111 1.00 96.38 96 PRO A N 1
ATOM 729 C CA . PRO A 1 96 ? 0.289 -6.222 15.855 1.00 96.38 96 PRO A CA 1
ATOM 730 C C . PRO A 1 96 ? -0.049 -7.418 14.947 1.00 96.38 96 PRO A C 1
ATOM 732 O O . PRO A 1 96 ? 0.845 -8.083 14.427 1.00 96.38 96 PRO A O 1
ATOM 735 N N . SER A 1 97 ? -1.339 -7.722 14.762 1.00 96.94 97 SER A N 1
ATOM 736 C CA . SER A 1 97 ? -1.815 -8.787 13.868 1.00 96.94 97 SER A CA 1
ATOM 737 C C . SER A 1 97 ? -2.124 -8.313 12.445 1.00 96.94 97 SER A C 1
ATOM 739 O O . SER A 1 97 ? -2.539 -9.145 11.636 1.00 96.94 97 SER A O 1
ATOM 741 N N . LEU A 1 98 ? -1.942 -7.023 12.142 1.00 98.06 98 LEU A N 1
ATOM 742 C CA . LEU A 1 98 ? -2.253 -6.442 10.838 1.00 98.06 98 LEU A CA 1
ATOM 743 C C . LEU A 1 98 ? -1.437 -7.118 9.723 1.00 98.06 98 LEU A C 1
ATOM 745 O O . LEU A 1 98 ? -0.239 -7.343 9.854 1.00 98.06 98 LEU A O 1
ATOM 749 N N . ARG A 1 99 ? -2.101 -7.496 8.636 1.00 98.31 99 ARG A N 1
ATOM 750 C CA . ARG A 1 99 ? -1.503 -8.124 7.447 1.00 98.31 99 ARG A CA 1
ATOM 751 C C . ARG A 1 99 ? -1.776 -7.315 6.195 1.00 98.31 99 ARG A C 1
ATOM 753 O O . ARG A 1 99 ? -0.945 -7.310 5.293 1.00 98.31 99 ARG A O 1
ATOM 760 N N . GLU A 1 100 ? -2.912 -6.633 6.155 1.00 98.62 100 GLU A N 1
ATOM 761 C CA . GLU A 1 100 ? -3.335 -5.838 5.013 1.00 98.62 100 GLU A CA 1
ATOM 762 C C . GLU A 1 100 ? -3.742 -4.450 5.488 1.00 98.62 100 GLU A C 1
ATOM 764 O O . GLU A 1 100 ? -4.558 -4.318 6.406 1.00 98.62 100 GLU A O 1
ATOM 769 N N . LEU A 1 101 ? -3.145 -3.433 4.871 1.00 98.50 101 LEU A N 1
ATOM 770 C CA . LEU A 1 101 ? -3.467 -2.036 5.117 1.00 98.50 101 LEU A CA 1
ATOM 771 C C . LEU A 1 101 ? -3.676 -1.312 3.788 1.00 98.50 101 LEU A C 1
ATOM 773 O O . LEU A 1 101 ? -2.770 -1.250 2.955 1.00 98.50 101 LEU A O 1
ATOM 777 N N . ASP A 1 102 ? -4.875 -0.771 3.627 1.00 98.56 102 ASP A N 1
ATOM 778 C CA . ASP A 1 102 ? -5.294 0.101 2.539 1.00 98.56 102 ASP A CA 1
ATOM 779 C C . ASP A 1 102 ? -5.574 1.492 3.085 1.00 98.56 102 ASP A C 1
ATOM 781 O O . ASP A 1 102 ? -6.408 1.641 3.979 1.00 98.56 102 ASP A O 1
ATOM 785 N N . ILE A 1 103 ? -4.904 2.497 2.531 1.00 97.12 103 ILE A N 1
ATOM 786 C CA . ILE A 1 103 ? -5.166 3.902 2.823 1.00 97.12 103 ILE A CA 1
ATOM 787 C C . ILE A 1 103 ? -5.439 4.604 1.500 1.00 97.12 103 ILE A C 1
ATOM 789 O O . ILE A 1 103 ? -4.563 4.688 0.643 1.00 97.12 103 ILE A O 1
ATOM 793 N N . GLU A 1 104 ? -6.657 5.095 1.350 1.00 95.38 104 GLU A N 1
ATOM 794 C CA . GLU A 1 104 ? -7.038 6.061 0.333 1.00 95.38 104 GLU A CA 1
ATOM 795 C C . GLU A 1 104 ? -7.148 7.414 1.031 1.00 95.38 104 GLU A C 1
ATOM 797 O O . GLU A 1 104 ? -8.033 7.641 1.863 1.00 95.38 104 GLU A O 1
ATOM 802 N N . PHE A 1 105 ? -6.189 8.285 0.740 1.00 91.81 105 PHE A N 1
ATOM 803 C CA . PHE A 1 105 ? -6.194 9.656 1.201 1.00 91.81 105 PHE A CA 1
ATOM 804 C C . PHE A 1 105 ? -7.332 10.392 0.511 1.00 91.81 105 PHE A C 1
ATOM 806 O O . PHE A 1 105 ? -7.471 10.359 -0.711 1.00 91.81 105 PHE A O 1
ATOM 813 N N . GLY A 1 106 ? -8.149 11.050 1.318 1.00 84.81 106 GLY A N 1
ATOM 814 C CA . GLY A 1 106 ? -9.145 11.991 0.845 1.00 84.81 106 GLY A CA 1
ATOM 815 C C . GLY A 1 106 ? -8.962 13.305 1.572 1.00 84.81 106 GLY A C 1
ATOM 816 O O . GLY A 1 106 ? -8.484 13.322 2.711 1.00 84.81 106 GLY A O 1
ATOM 817 N N . ASP A 1 107 ? -9.390 14.381 0.925 1.00 69.88 107 ASP A N 1
ATOM 818 C CA . ASP A 1 107 ? -9.653 15.651 1.591 1.00 69.88 107 ASP A CA 1
ATOM 819 C C . ASP A 1 107 ? -10.863 15.459 2.518 1.00 69.88 107 ASP A C 1
ATOM 821 O O . ASP A 1 107 ? -12.011 15.735 2.175 1.00 69.88 107 ASP A O 1
ATOM 825 N N . ALA A 1 108 ? -10.642 14.807 3.661 1.00 55.03 108 ALA A N 1
ATOM 826 C CA . ALA A 1 108 ? -11.729 14.369 4.528 1.00 55.03 108 ALA A CA 1
ATOM 827 C C . ALA A 1 108 ? -12.411 15.539 5.254 1.00 55.03 108 ALA A C 1
ATOM 829 O O . ALA A 1 108 ? -13.260 15.282 6.100 1.00 55.03 108 ALA A O 1
ATOM 830 N N . SER A 1 109 ? -12.034 16.789 4.965 1.00 55.59 109 SER A N 1
ATOM 831 C CA . SER A 1 109 ? -12.676 18.006 5.459 1.00 55.59 109 SER A CA 1
ATOM 832 C C . SER A 1 109 ? -11.898 19.245 5.028 1.00 55.59 109 SER A C 1
ATOM 834 O O . SER A 1 109 ? -10.682 19.277 5.201 1.00 55.59 109 SER A O 1
ATOM 836 N N . VAL A 1 110 ? -12.619 20.322 4.709 1.00 61.62 110 VAL A N 1
ATOM 837 C CA . VAL A 1 110 ? -12.085 21.692 4.548 1.00 61.62 110 VAL A CA 1
ATOM 838 C C . VAL A 1 110 ? -11.154 22.123 5.700 1.00 61.62 110 VAL A C 1
ATOM 840 O O . VAL A 1 110 ? -10.258 22.940 5.498 1.00 61.62 110 VAL A O 1
ATOM 843 N N . ASP A 1 111 ? -11.345 21.570 6.901 1.00 59.91 111 ASP A N 1
ATOM 844 C CA . ASP A 1 111 ? -10.597 21.931 8.109 1.00 59.91 111 ASP A CA 1
ATOM 845 C C . ASP A 1 111 ? -9.224 21.244 8.260 1.00 59.91 111 ASP A C 1
ATOM 847 O O . ASP A 1 111 ? -8.443 21.640 9.132 1.00 59.91 111 ASP A O 1
ATOM 851 N N . TYR A 1 112 ? -8.889 20.237 7.442 1.00 65.06 112 TYR A N 1
ATOM 852 C CA . TYR A 1 112 ? -7.619 19.515 7.570 1.00 65.06 112 TYR A CA 1
ATOM 853 C C . TYR A 1 112 ? -6.794 19.583 6.288 1.00 65.06 112 TYR A C 1
ATOM 855 O O . TYR A 1 112 ? -7.031 18.840 5.344 1.00 65.06 112 TYR A O 1
ATOM 863 N N . GLU A 1 113 ? -5.729 20.387 6.320 1.00 71.38 113 GLU A N 1
ATOM 864 C CA . GLU A 1 113 ? -4.623 20.273 5.367 1.00 71.38 113 GLU A CA 1
ATOM 865 C C . GLU A 1 113 ? -4.049 18.846 5.462 1.00 71.38 113 GLU A C 1
ATOM 867 O O . GLU A 1 113 ? -3.490 18.428 6.487 1.00 71.38 113 GLU A O 1
ATOM 872 N N . CYS A 1 114 ? -4.293 18.046 4.423 1.00 77.00 114 CYS A N 1
ATOM 873 C CA . CYS A 1 114 ? -3.819 16.673 4.326 1.00 77.00 114 CYS A CA 1
ATOM 874 C C . CYS A 1 114 ? -2.408 16.659 3.728 1.00 77.00 114 CYS A C 1
ATOM 876 O O . CYS A 1 114 ? -2.232 16.246 2.593 1.00 77.00 114 CYS A O 1
ATOM 878 N N . ASP A 1 115 ? -1.392 17.074 4.484 1.00 86.62 115 ASP A N 1
ATOM 879 C CA . ASP A 1 115 ? -0.003 17.012 4.006 1.00 86.62 115 ASP A CA 1
ATOM 880 C C . ASP A 1 115 ? 0.519 15.570 4.031 1.00 86.62 115 ASP A C 1
ATOM 882 O O . ASP A 1 115 ? 0.712 14.959 5.095 1.00 86.62 115 ASP A O 1
ATOM 886 N N . ILE A 1 116 ? 0.774 15.005 2.850 1.00 91.56 116 ILE A N 1
ATOM 887 C CA . ILE A 1 116 ? 1.265 13.632 2.718 1.00 91.56 116 ILE A CA 1
ATOM 888 C C . ILE A 1 116 ? 2.790 13.662 2.663 1.00 91.56 116 ILE A C 1
ATOM 890 O O . ILE A 1 116 ? 3.403 13.805 1.607 1.00 91.56 116 ILE A O 1
ATOM 894 N N . ASN A 1 117 ? 3.432 13.464 3.813 1.00 94.62 117 ASN A N 1
ATOM 895 C CA . ASN A 1 117 ? 4.884 13.313 3.876 1.00 94.62 117 ASN A CA 1
ATOM 896 C C . ASN A 1 117 ? 5.285 11.834 3.716 1.00 94.62 117 ASN A C 1
ATOM 898 O O . ASN A 1 117 ? 5.351 11.072 4.691 1.00 94.62 117 ASN A O 1
ATOM 902 N N . TYR A 1 118 ? 5.573 11.422 2.478 1.00 95.62 118 TYR A N 1
ATOM 903 C CA . TYR A 1 118 ? 5.970 10.051 2.151 1.00 95.62 118 TYR A CA 1
ATOM 904 C C . TYR A 1 118 ? 7.271 9.637 2.837 1.00 95.62 118 TYR A C 1
ATOM 906 O O . TYR A 1 118 ? 7.398 8.482 3.244 1.00 95.62 118 TYR A O 1
ATOM 914 N N . THR A 1 119 ? 8.215 10.558 3.039 1.00 95.56 119 THR A N 1
ATOM 915 C CA . THR A 1 119 ? 9.464 10.264 3.760 1.00 95.56 119 THR A CA 1
ATOM 916 C C . THR A 1 119 ? 9.182 9.741 5.164 1.00 95.56 119 THR A C 1
ATOM 918 O O . THR A 1 119 ? 9.633 8.651 5.523 1.00 95.56 119 THR A O 1
ATOM 921 N N . ARG A 1 120 ? 8.354 10.450 5.936 1.00 97.00 120 ARG A N 1
ATOM 922 C CA . ARG A 1 120 ? 7.998 10.044 7.302 1.00 97.00 120 ARG A CA 1
ATOM 923 C C . ARG A 1 120 ? 7.156 8.768 7.329 1.00 97.00 120 ARG A C 1
ATOM 925 O O . ARG A 1 120 ? 7.336 7.943 8.223 1.00 97.00 120 ARG A O 1
ATOM 932 N N . LEU A 1 121 ? 6.269 8.556 6.352 1.00 97.06 121 LEU A N 1
ATOM 933 C CA . LEU A 1 121 ? 5.537 7.285 6.223 1.00 97.06 121 LEU A CA 1
ATOM 934 C C . LEU A 1 121 ? 6.498 6.107 5.969 1.00 97.06 121 LEU A C 1
ATOM 936 O O . LEU A 1 121 ? 6.375 5.051 6.593 1.00 97.06 121 LEU A O 1
ATOM 940 N N . GLY A 1 122 ? 7.495 6.303 5.104 1.00 96.94 122 GLY A N 1
ATOM 941 C CA . GLY A 1 122 ? 8.554 5.336 4.820 1.00 96.94 122 GLY A CA 1
ATOM 942 C C . GLY A 1 122 ? 9.405 4.983 6.041 1.00 96.94 122 GLY A C 1
ATOM 943 O O . GLY A 1 122 ? 9.671 3.807 6.312 1.00 96.94 122 GLY A O 1
ATOM 944 N N . GLU A 1 123 ? 9.788 5.984 6.833 1.00 97.31 123 GLU A N 1
ATOM 945 C CA . GLU A 1 123 ? 10.505 5.795 8.101 1.00 97.31 123 GLU A CA 1
ATOM 94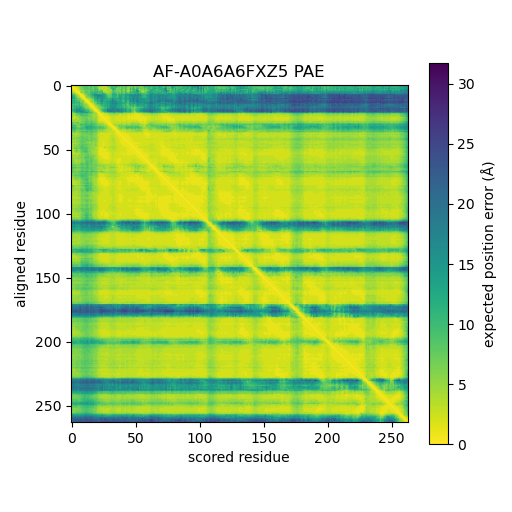6 C C . GLU A 1 123 ? 9.711 4.925 9.081 1.00 97.31 123 GLU A C 1
ATOM 948 O O . GLU A 1 123 ? 10.268 4.016 9.701 1.00 97.31 123 GLU A O 1
ATOM 953 N N . VAL A 1 124 ? 8.398 5.141 9.188 1.00 97.62 124 VAL A N 1
ATOM 954 C CA . VAL A 1 124 ? 7.526 4.330 10.049 1.00 97.62 124 VAL A CA 1
ATOM 955 C C . VAL A 1 124 ? 7.457 2.884 9.558 1.00 97.62 124 VAL A C 1
ATOM 957 O O . VAL A 1 124 ? 7.648 1.963 10.357 1.00 97.62 124 VAL A O 1
ATOM 960 N N . LEU A 1 125 ? 7.253 2.666 8.253 1.00 96.44 125 LEU A N 1
ATOM 961 C CA . LEU A 1 125 ? 7.222 1.325 7.654 1.00 96.44 125 LEU A CA 1
ATOM 962 C C . LEU A 1 125 ? 8.518 0.550 7.935 1.00 96.44 125 LEU A C 1
ATOM 964 O O . LEU A 1 125 ? 8.487 -0.602 8.374 1.00 96.44 125 LEU A O 1
ATOM 968 N N . T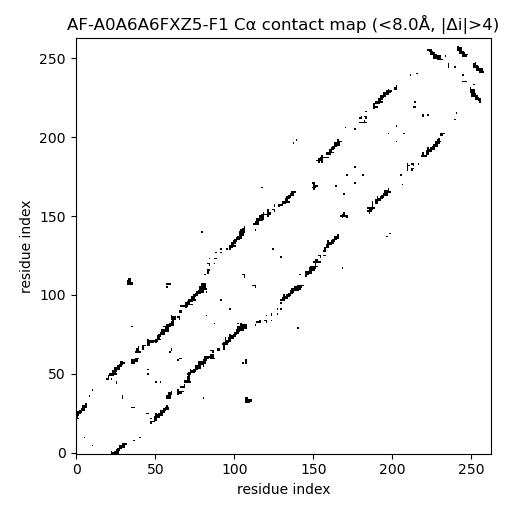HR A 1 126 ? 9.662 1.197 7.720 1.00 95.00 126 THR A N 1
ATOM 969 C CA . THR A 1 126 ? 10.991 0.588 7.885 1.00 95.00 126 THR A CA 1
ATOM 970 C C . THR A 1 126 ? 11.388 0.383 9.346 1.00 95.00 126 THR A C 1
ATOM 972 O O . THR A 1 126 ? 12.063 -0.601 9.658 1.00 95.00 126 THR A O 1
ATOM 975 N N . THR A 1 127 ? 10.947 1.260 10.252 1.00 95.06 127 THR A N 1
ATOM 976 C CA . THR A 1 127 ? 11.242 1.167 11.690 1.00 95.06 127 THR A CA 1
ATOM 977 C C . THR A 1 127 ? 10.412 0.083 12.365 1.00 95.06 127 THR A C 1
ATOM 979 O O . THR A 1 127 ? 10.953 -0.728 13.116 1.00 95.06 127 THR A O 1
ATOM 982 N N . GLN A 1 128 ? 9.107 0.035 12.083 1.00 91.25 128 GLN A N 1
ATOM 983 C CA . GLN A 1 128 ? 8.197 -0.910 12.735 1.00 91.25 128 GLN A CA 1
ATOM 984 C C . GLN A 1 128 ? 8.350 -2.335 12.186 1.00 91.25 128 GLN A C 1
ATOM 986 O O . GLN A 1 128 ? 8.024 -3.294 12.884 1.00 91.25 128 GLN A O 1
ATOM 991 N N . LYS A 1 129 ? 8.865 -2.485 10.952 1.00 85.31 129 LYS A N 1
ATOM 992 C CA . LYS A 1 129 ? 9.071 -3.778 10.266 1.00 85.31 129 LYS A CA 1
ATOM 993 C C . LYS A 1 129 ? 7.863 -4.704 10.391 1.00 85.31 129 LYS A C 1
ATOM 995 O O . LYS A 1 129 ? 7.999 -5.908 10.621 1.00 85.31 129 LYS A O 1
ATOM 1000 N N . HIS A 1 130 ? 6.672 -4.119 10.289 1.00 85.44 130 HIS A N 1
ATOM 1001 C CA . HIS A 1 130 ? 5.431 -4.859 10.437 1.00 85.44 130 HIS A CA 1
ATOM 1002 C C . HIS A 1 130 ? 5.350 -5.936 9.347 1.00 85.44 130 HIS A C 1
ATOM 1004 O O . HIS A 1 130 ? 5.777 -5.724 8.211 1.00 85.44 130 HIS A O 1
ATOM 1010 N N . ASN A 1 131 ? 4.828 -7.111 9.691 1.00 91.50 131 ASN A N 1
ATOM 1011 C CA . ASN A 1 131 ? 4.737 -8.246 8.773 1.00 91.50 131 ASN A CA 1
ATOM 1012 C C . ASN A 1 131 ? 3.472 -8.144 7.909 1.00 91.50 131 ASN A C 1
ATOM 1014 O O . ASN A 1 131 ? 2.622 -9.046 7.928 1.00 91.50 131 ASN A O 1
ATOM 1018 N N . LEU A 1 132 ? 3.351 -7.030 7.190 1.00 96.88 132 LEU A N 1
ATOM 1019 C CA . LEU A 1 132 ? 2.304 -6.816 6.204 1.00 96.88 132 LEU A CA 1
ATOM 1020 C C . LEU A 1 132 ? 2.540 -7.734 5.002 1.00 96.88 132 LEU A C 1
ATOM 1022 O O . LEU A 1 132 ? 3.637 -7.797 4.453 1.00 96.88 132 LEU A O 1
ATOM 1026 N N . ASP A 1 133 ? 1.487 -8.420 4.575 1.00 98.12 133 ASP A N 1
ATOM 1027 C CA . ASP A 1 133 ? 1.439 -9.116 3.293 1.00 98.12 133 ASP A CA 1
ATOM 1028 C C . ASP A 1 133 ? 1.093 -8.132 2.164 1.00 98.12 133 ASP A C 1
ATOM 1030 O O . ASP A 1 133 ? 1.582 -8.277 1.038 1.00 98.12 133 ASP A O 1
ATOM 1034 N N . ARG A 1 134 ? 0.273 -7.118 2.467 1.00 98.50 134 ARG A N 1
ATOM 1035 C CA . ARG A 1 134 ? -0.232 -6.141 1.505 1.00 98.50 134 ARG A CA 1
ATOM 1036 C C . ARG A 1 134 ? -0.230 -4.728 2.092 1.00 98.50 134 ARG A C 1
ATOM 1038 O O . ARG A 1 134 ? -0.747 -4.508 3.186 1.00 98.50 134 ARG A O 1
ATOM 1045 N N . PHE A 1 135 ? 0.297 -3.774 1.330 1.00 98.25 135 PHE A N 1
ATOM 1046 C CA . PHE A 1 135 ? 0.258 -2.351 1.656 1.00 98.25 135 PHE A CA 1
ATOM 1047 C C . PHE A 1 135 ? -0.171 -1.541 0.433 1.00 98.25 135 PHE A C 1
ATOM 1049 O O . PHE A 1 135 ? 0.378 -1.730 -0.656 1.00 98.25 135 PHE A O 1
ATOM 1056 N N . SER A 1 136 ? -1.155 -0.665 0.620 1.00 98.31 136 SER A N 1
ATOM 1057 C CA . SER A 1 136 ? -1.674 0.211 -0.425 1.00 98.31 136 SER A CA 1
ATOM 1058 C C . SER A 1 136 ? -1.794 1.641 0.070 1.00 98.31 136 SER A C 1
ATOM 1060 O O . SER A 1 136 ? -2.421 1.876 1.103 1.00 98.31 136 SER A O 1
ATOM 1062 N N . LEU A 1 137 ? -1.251 2.571 -0.709 1.00 96.88 137 LEU A N 1
ATOM 1063 C CA . LEU A 1 137 ? -1.546 3.996 -0.619 1.00 96.88 137 LEU A CA 1
ATOM 1064 C C . LEU A 1 137 ? -2.247 4.435 -1.909 1.00 96.88 137 LEU A C 1
ATOM 1066 O O . LEU A 1 137 ? -1.931 3.949 -3.001 1.00 96.88 137 LEU A O 1
ATOM 1070 N N . ASP A 1 138 ? -3.201 5.341 -1.782 1.00 94.50 138 ASP A N 1
ATOM 1071 C CA . ASP A 1 138 ? -3.867 6.000 -2.897 1.00 94.50 138 ASP A CA 1
ATOM 1072 C C . ASP A 1 138 ? -4.093 7.463 -2.538 1.00 94.50 138 ASP A C 1
ATOM 1074 O O . ASP A 1 138 ? -4.742 7.746 -1.540 1.00 94.50 138 ASP A O 1
ATOM 1078 N N . ASP A 1 139 ? -3.529 8.377 -3.313 1.00 91.69 139 ASP A N 1
ATOM 1079 C CA . ASP A 1 139 ? -3.676 9.824 -3.152 1.00 91.69 139 ASP A CA 1
ATOM 1080 C C . ASP A 1 139 ? -4.543 10.444 -4.255 1.00 91.69 139 ASP A C 1
ATOM 1082 O O . ASP A 1 139 ? -4.691 11.660 -4.312 1.00 91.69 139 ASP A O 1
ATOM 1086 N N . ALA A 1 140 ? -5.180 9.633 -5.108 1.00 89.38 140 ALA A N 1
ATOM 1087 C CA . ALA A 1 140 ? -5.968 10.133 -6.232 1.00 89.38 140 ALA A CA 1
ATOM 1088 C C . ALA A 1 140 ? -7.195 10.962 -5.815 1.00 89.38 140 ALA A C 1
ATOM 1090 O O . ALA A 1 140 ? -7.779 11.639 -6.657 1.00 89.38 140 ALA A O 1
ATOM 1091 N N . GLN A 1 141 ? -7.633 10.862 -4.558 1.00 85.88 141 GLN A N 1
ATOM 1092 C CA . GLN A 1 141 ? -8.770 11.603 -4.001 1.00 85.88 141 GLN A CA 1
ATOM 1093 C C . GLN A 1 141 ? -8.348 12.717 -3.030 1.00 85.88 141 GLN A C 1
ATOM 1095 O O . GLN A 1 141 ? -9.200 13.399 -2.459 1.00 85.88 141 GLN A O 1
ATOM 1100 N N . ALA A 1 142 ? -7.044 12.931 -2.860 1.00 83.56 142 ALA A N 1
ATOM 1101 C CA . ALA A 1 142 ? -6.490 14.089 -2.175 1.00 83.56 142 ALA A CA 1
ATOM 1102 C C . ALA A 1 142 ? -6.527 15.299 -3.135 1.00 83.56 142 ALA A C 1
ATOM 1104 O O . ALA A 1 142 ? -5.504 15.745 -3.651 1.00 83.56 142 ALA A O 1
ATOM 1105 N N . GLU A 1 143 ? -7.730 15.771 -3.479 1.00 66.75 143 GLU A N 1
ATOM 1106 C CA . GLU A 1 143 ? -7.908 16.945 -4.341 1.00 66.75 143 GLU A CA 1
ATOM 1107 C C . GLU A 1 143 ? -7.438 18.239 -3.637 1.00 66.75 143 GLU A C 1
ATOM 1109 O O . GLU A 1 143 ? -7.305 18.297 -2.419 1.00 66.75 143 GLU A O 1
ATOM 1114 N N . GLY A 1 144 ? -7.208 19.311 -4.407 1.00 59.81 144 GLY A N 1
ATOM 1115 C CA . GLY A 1 144 ? -7.295 20.673 -3.857 1.00 59.81 144 GLY A CA 1
ATOM 1116 C C . GLY A 1 144 ? -6.042 21.299 -3.234 1.00 59.81 144 GLY A C 1
ATOM 1117 O O . GLY A 1 144 ? -6.178 22.296 -2.533 1.00 59.81 144 GLY A O 1
ATOM 1118 N N . GLY A 1 145 ? -4.834 20.811 -3.531 1.00 60.97 145 GLY A N 1
ATOM 1119 C CA . GLY A 1 145 ? -3.592 21.446 -3.054 1.00 60.97 145 GLY A CA 1
ATOM 1120 C C . GLY A 1 145 ? -2.911 20.723 -1.897 1.00 60.97 145 GLY A C 1
ATOM 1121 O O . GLY A 1 145 ? -2.113 21.332 -1.195 1.00 60.97 145 GLY A O 1
ATOM 1122 N N . VAL A 1 146 ? -3.198 19.431 -1.728 1.00 70.69 146 VAL A N 1
ATOM 1123 C CA . VAL A 1 146 ? -2.413 18.549 -0.865 1.00 70.69 146 VAL A CA 1
ATOM 1124 C C . VAL A 1 146 ? -0.956 18.552 -1.318 1.00 70.69 146 VAL A C 1
ATOM 1126 O O . VAL A 1 146 ? -0.620 18.096 -2.415 1.00 70.69 146 VAL A O 1
ATOM 1129 N N . GLU A 1 147 ? -0.085 19.079 -0.462 1.00 79.62 147 GLU A N 1
ATOM 1130 C CA . GLU A 1 147 ? 1.351 19.024 -0.676 1.00 79.62 147 GLU A CA 1
ATOM 1131 C C . GLU A 1 147 ? 1.834 17.607 -0.345 1.00 79.62 147 GLU A C 1
ATOM 1133 O O . GLU A 1 147 ? 1.821 17.149 0.801 1.00 79.62 147 GLU A O 1
ATOM 1138 N N . THR A 1 148 ? 2.241 16.872 -1.379 1.00 86.56 148 THR A N 1
ATOM 1139 C CA . THR A 1 148 ? 2.976 15.619 -1.203 1.00 86.56 148 THR A CA 1
ATOM 1140 C C . THR A 1 148 ? 4.461 15.932 -1.074 1.00 86.56 148 THR A C 1
ATOM 1142 O O . THR A 1 148 ? 5.037 16.560 -1.964 1.00 86.56 148 THR A O 1
ATOM 1145 N N . GLU A 1 149 ? 5.103 15.456 -0.012 1.00 89.75 149 GLU A N 1
ATOM 1146 C CA . GLU A 1 149 ? 6.527 15.683 0.234 1.00 89.75 149 GLU A CA 1
ATOM 1147 C C . GLU A 1 149 ? 7.317 14.369 0.249 1.00 89.75 149 GLU A C 1
ATOM 1149 O O . GLU A 1 149 ? 7.005 13.423 0.983 1.00 89.75 149 GLU A O 1
ATOM 1154 N N . GLY A 1 150 ? 8.416 14.352 -0.507 1.00 91.25 150 GLY A N 1
ATOM 1155 C CA . GLY A 1 150 ? 9.427 13.303 -0.452 1.00 91.25 150 GLY A CA 1
ATOM 1156 C C . GLY A 1 150 ? 8.964 11.952 -0.998 1.00 91.25 150 GLY A C 1
ATOM 1157 O O . GLY A 1 150 ? 8.106 11.870 -1.869 1.00 91.25 150 GLY A O 1
ATOM 1158 N N . HIS A 1 151 ? 9.573 10.874 -0.501 1.00 93.44 151 HIS A N 1
ATOM 1159 C CA . HIS A 1 151 ? 9.350 9.509 -0.989 1.00 93.44 151 HIS A CA 1
ATOM 1160 C C . HIS A 1 151 ? 9.510 8.487 0.142 1.00 93.44 151 HIS A C 1
ATOM 1162 O O . HIS A 1 151 ? 10.264 8.710 1.088 1.00 93.44 151 HIS A O 1
ATOM 1168 N N . LEU A 1 152 ? 8.923 7.298 0.014 1.00 95.12 152 LEU A N 1
ATOM 1169 C CA . LEU A 1 152 ? 8.970 6.244 1.042 1.00 95.12 152 LEU A CA 1
ATOM 1170 C C . LEU A 1 152 ? 10.384 5.705 1.340 1.00 95.12 152 LEU A C 1
ATOM 1172 O O . LEU A 1 152 ? 10.594 4.987 2.318 1.00 95.12 152 LEU A O 1
ATOM 1176 N N . GLY A 1 153 ? 11.373 6.009 0.498 1.00 93.69 153 GLY A N 1
ATOM 1177 C CA . GLY A 1 153 ? 12.741 5.542 0.685 1.00 93.69 153 GLY A CA 1
ATOM 1178 C C . GLY A 1 153 ? 12.899 4.052 0.365 1.00 93.69 153 GLY A C 1
ATOM 1179 O O . GLY A 1 153 ? 12.333 3.540 -0.595 1.00 93.69 153 GLY A O 1
ATOM 1180 N N . SER A 1 154 ? 13.764 3.356 1.107 1.00 95.44 154 SER A N 1
ATOM 1181 C CA . SER A 1 154 ? 14.080 1.942 0.855 1.00 95.44 154 SER A CA 1
ATOM 1182 C C . SER A 1 154 ? 13.171 1.015 1.661 1.00 95.44 154 SER A C 1
ATOM 1184 O O . SER A 1 154 ? 13.323 0.910 2.872 1.00 95.44 154 SER A O 1
ATOM 1186 N N . LEU A 1 155 ? 12.330 0.244 0.978 1.00 96.62 155 LEU A N 1
ATOM 1187 C CA . LEU A 1 155 ? 11.433 -0.774 1.539 1.00 96.62 155 LEU A CA 1
ATOM 1188 C C . LEU A 1 155 ? 12.001 -2.207 1.462 1.00 96.62 155 LEU A C 1
ATOM 1190 O O . LEU A 1 155 ? 11.313 -3.167 1.804 1.00 96.62 155 LEU A O 1
ATOM 1194 N N . LYS A 1 156 ? 13.251 -2.370 1.013 1.00 96.19 156 LYS A N 1
ATOM 1195 C CA . LYS A 1 156 ? 13.884 -3.671 0.719 1.00 96.19 156 LYS A CA 1
ATOM 1196 C C . LYS A 1 156 ? 13.898 -4.671 1.882 1.00 96.19 156 LYS A C 1
ATOM 1198 O O . LYS A 1 156 ? 13.933 -5.874 1.646 1.00 96.19 156 LYS A O 1
ATOM 1203 N N . ASP A 1 157 ? 13.891 -4.169 3.117 1.00 95.75 157 ASP A N 1
ATOM 1204 C CA . ASP A 1 157 ? 13.985 -4.979 4.336 1.00 95.75 157 ASP A CA 1
ATOM 1205 C C . ASP A 1 157 ? 12.606 -5.447 4.849 1.00 95.75 157 ASP A C 1
ATOM 1207 O O . ASP A 1 157 ? 12.524 -6.097 5.893 1.00 95.75 157 ASP A O 1
ATOM 1211 N N . LEU A 1 158 ? 11.521 -5.119 4.136 1.00 96.31 158 LEU A N 1
ATOM 1212 C CA . LEU A 1 158 ? 10.159 -5.559 4.446 1.00 96.31 158 LEU A CA 1
ATOM 1213 C C . LEU A 1 158 ? 9.833 -6.921 3.807 1.00 96.31 158 LEU A C 1
ATOM 1215 O O . LEU A 1 158 ? 10.477 -7.369 2.859 1.00 96.31 158 LEU A O 1
ATOM 1219 N N . THR A 1 159 ? 8.790 -7.584 4.314 1.00 95.69 159 THR A N 1
ATOM 1220 C CA . THR A 1 159 ? 8.310 -8.895 3.825 1.00 95.69 159 THR A CA 1
ATOM 1221 C C . THR A 1 159 ? 6.982 -8.798 3.058 1.00 95.69 159 THR A C 1
ATOM 1223 O O . THR A 1 159 ? 6.131 -9.681 3.147 1.00 95.69 159 THR A O 1
ATOM 1226 N N . LEU A 1 160 ? 6.813 -7.717 2.291 1.00 97.25 160 LEU A N 1
ATOM 1227 C CA . LEU A 1 160 ? 5.599 -7.403 1.533 1.00 97.25 160 LEU A CA 1
ATOM 1228 C C . LEU A 1 160 ? 5.453 -8.270 0.274 1.00 97.25 160 LEU A C 1
ATOM 1230 O O . LEU A 1 160 ? 6.383 -8.388 -0.520 1.00 97.25 160 LEU A O 1
ATOM 1234 N N . LYS A 1 161 ? 4.248 -8.800 0.038 1.00 98.38 161 LYS A N 1
ATOM 1235 C CA . LYS A 1 161 ? 3.900 -9.539 -1.191 1.00 98.38 161 LYS A CA 1
ATOM 1236 C C . LYS A 1 161 ? 3.202 -8.658 -2.217 1.00 98.38 161 LYS A C 1
ATOM 1238 O O . LYS A 1 161 ? 3.398 -8.847 -3.414 1.00 98.38 161 LYS A O 1
ATOM 1243 N N . THR A 1 162 ? 2.372 -7.729 -1.760 1.00 98.69 162 THR A N 1
ATOM 1244 C CA . THR A 1 162 ? 1.630 -6.810 -2.626 1.00 98.69 162 THR A CA 1
ATOM 1245 C C . THR A 1 162 ? 1.898 -5.379 -2.201 1.00 98.69 162 THR A C 1
ATOM 1247 O O . THR A 1 162 ? 1.719 -5.034 -1.032 1.00 98.69 162 THR A O 1
ATOM 1250 N N . LEU A 1 163 ? 2.309 -4.559 -3.162 1.00 98.50 163 LEU A N 1
ATOM 1251 C CA . LEU A 1 163 ? 2.563 -3.141 -2.965 1.00 98.50 163 LEU A CA 1
ATOM 1252 C C . LEU A 1 163 ? 1.819 -2.342 -4.027 1.00 98.50 163 LEU A C 1
ATOM 1254 O O . LEU A 1 163 ? 2.022 -2.572 -5.218 1.00 98.50 163 LEU A O 1
ATOM 1258 N N . ILE A 1 164 ? 0.962 -1.428 -3.587 1.00 98.31 164 ILE A N 1
ATOM 1259 C CA . ILE A 1 164 ? 0.177 -0.546 -4.452 1.00 98.31 164 ILE A CA 1
ATOM 1260 C C . ILE A 1 164 ? 0.455 0.881 -4.001 1.00 98.31 164 ILE A C 1
ATOM 1262 O O . ILE A 1 164 ? 0.210 1.211 -2.846 1.00 98.31 164 ILE A O 1
ATOM 1266 N N . LEU A 1 165 ? 1.021 1.714 -4.865 1.00 97.19 165 LEU A N 1
ATOM 1267 C CA . LEU A 1 165 ? 1.456 3.050 -4.467 1.00 97.19 165 LEU A CA 1
ATOM 1268 C C . LEU A 1 165 ? 1.228 4.078 -5.576 1.00 97.19 165 LEU A C 1
ATOM 1270 O O . LEU A 1 165 ? 1.308 3.731 -6.760 1.00 97.19 165 LEU A O 1
ATOM 1274 N N . PRO A 1 166 ? 1.042 5.357 -5.219 1.00 94.81 166 PRO A N 1
ATOM 1275 C CA . PRO A 1 166 ? 1.274 6.460 -6.135 1.00 94.81 166 PRO A CA 1
ATOM 1276 C C . PRO A 1 166 ? 2.721 6.414 -6.624 1.00 94.81 166 PRO A C 1
ATOM 1278 O O . PRO A 1 166 ? 3.646 6.147 -5.853 1.00 94.81 166 PRO A O 1
ATOM 1281 N N . ALA A 1 167 ? 2.942 6.664 -7.910 1.00 93.44 167 ALA A N 1
ATOM 1282 C CA . ALA A 1 167 ? 4.275 6.632 -8.499 1.00 93.44 167 ALA A CA 1
ATOM 1283 C C . ALA A 1 167 ? 5.202 7.659 -7.825 1.00 93.44 167 ALA A C 1
ATOM 1285 O O . ALA A 1 167 ? 6.363 7.344 -7.563 1.00 93.44 167 ALA A O 1
ATOM 1286 N N . VAL A 1 168 ? 4.664 8.830 -7.464 1.00 91.75 168 VAL A N 1
ATOM 1287 C CA . VAL A 1 168 ? 5.371 9.893 -6.728 1.00 91.75 168 VAL A CA 1
ATOM 1288 C C . VAL A 1 168 ? 5.858 9.442 -5.343 1.00 91.75 168 VAL A C 1
ATOM 1290 O O . VAL A 1 168 ? 6.907 9.874 -4.887 1.00 91.75 168 VAL A O 1
ATOM 1293 N N . ALA A 1 169 ? 5.172 8.492 -4.697 1.00 94.06 169 ALA A N 1
ATOM 1294 C CA . ALA A 1 169 ? 5.582 7.979 -3.389 1.00 94.06 169 ALA A CA 1
ATOM 1295 C C . ALA A 1 169 ? 6.870 7.139 -3.454 1.00 94.06 169 ALA A C 1
ATOM 1297 O O . ALA A 1 169 ? 7.540 6.941 -2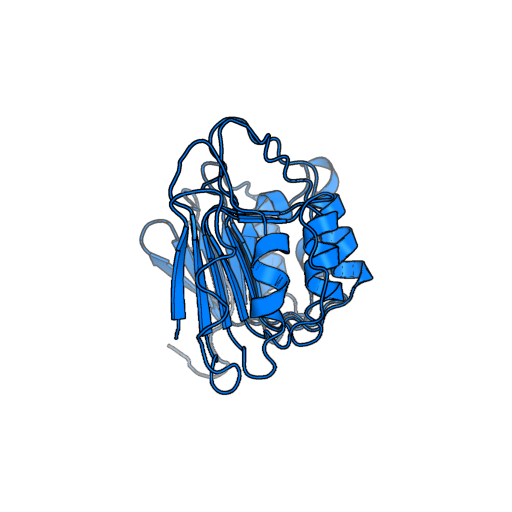.436 1.00 94.06 169 ALA A O 1
ATOM 1298 N N . ILE A 1 170 ? 7.204 6.603 -4.634 1.00 93.06 170 ILE A N 1
ATOM 1299 C CA . ILE A 1 170 ? 8.430 5.837 -4.863 1.00 93.06 170 ILE A CA 1
ATOM 1300 C C . ILE A 1 170 ? 9.454 6.665 -5.620 1.00 93.06 170 ILE A C 1
ATOM 1302 O O . ILE A 1 170 ? 10.587 6.745 -5.167 1.00 93.06 170 ILE A O 1
ATOM 1306 N N . PHE A 1 171 ? 9.121 7.224 -6.778 1.00 89.62 171 PHE A N 1
ATOM 1307 C CA . PHE A 1 171 ? 10.111 7.919 -7.594 1.00 89.62 171 PHE A CA 1
ATOM 1308 C C . PHE A 1 171 ? 10.409 9.297 -6.990 1.00 89.62 171 PHE A C 1
ATOM 1310 O O . PHE A 1 171 ? 9.521 10.131 -6.895 1.00 89.62 171 PHE A O 1
ATOM 1317 N N . ALA A 1 172 ? 11.666 9.519 -6.590 1.00 74.19 172 ALA A N 1
ATOM 1318 C CA . ALA A 1 172 ? 12.186 10.824 -6.168 1.00 74.19 172 ALA A CA 1
ATOM 1319 C C . ALA A 1 172 ? 12.164 11.870 -7.310 1.00 74.19 172 ALA A C 1
ATOM 1321 O O . ALA A 1 172 ? 11.754 11.563 -8.430 1.00 74.19 172 ALA A O 1
ATOM 1322 N N . ASP A 1 173 ? 12.697 13.067 -7.076 1.00 69.38 173 ASP A N 1
ATOM 1323 C CA . ASP A 1 173 ? 13.023 14.000 -8.163 1.00 69.38 173 ASP A CA 1
ATOM 1324 C C . ASP A 1 173 ? 14.228 13.531 -9.007 1.00 69.38 173 ASP A C 1
ATOM 1326 O O . ASP A 1 173 ? 15.046 12.709 -8.581 1.00 69.38 173 ASP A O 1
ATOM 1330 N N . GLU A 1 174 ? 14.317 14.064 -10.232 1.00 62.62 174 GLU A N 1
ATOM 1331 C CA . GLU A 1 174 ? 15.179 13.646 -11.357 1.00 62.62 174 GLU A CA 1
ATOM 1332 C C . GLU A 1 174 ? 16.670 13.432 -11.020 1.00 62.62 174 GLU A C 1
ATOM 1334 O O . GLU A 1 174 ? 17.330 12.594 -11.644 1.00 62.62 174 GLU A O 1
ATOM 1339 N N . ASP A 1 175 ? 17.195 14.112 -9.999 1.00 65.31 175 ASP A N 1
ATOM 1340 C CA . ASP A 1 175 ? 18.619 14.104 -9.651 1.00 65.31 175 ASP A CA 1
ATOM 1341 C C . ASP A 1 175 ? 19.125 12.758 -9.081 1.00 65.31 175 ASP A C 1
ATOM 1343 O O . ASP A 1 175 ? 20.312 12.436 -9.212 1.00 65.31 175 ASP A O 1
ATOM 1347 N N . GLU A 1 176 ? 18.254 11.915 -8.507 1.00 59.62 176 GLU A N 1
ATOM 1348 C CA . GLU A 1 176 ? 18.644 10.586 -7.992 1.00 59.62 176 GLU A CA 1
ATOM 1349 C C . GLU A 1 176 ? 18.551 9.450 -9.036 1.00 59.62 176 GLU A C 1
ATOM 1351 O O . GLU A 1 176 ? 19.087 8.354 -8.819 1.00 59.62 176 GLU A O 1
ATOM 1356 N N . HIS A 1 177 ? 17.934 9.702 -10.197 1.00 59.69 177 HIS A N 1
ATOM 1357 C CA . HIS A 1 177 ? 17.459 8.655 -11.123 1.00 59.69 177 HIS A CA 1
ATOM 1358 C C . HIS A 1 177 ? 18.417 8.252 -12.234 1.00 59.69 177 HIS A C 1
ATOM 1360 O O . HIS A 1 177 ? 18.123 7.360 -13.030 1.00 59.69 177 HIS A O 1
ATOM 1366 N N . THR A 1 178 ? 19.614 8.829 -12.254 1.00 60.94 178 THR A N 1
ATOM 1367 C CA . THR A 1 178 ? 20.674 8.420 -13.191 1.00 60.94 178 THR A CA 1
ATOM 1368 C C . THR A 1 178 ? 21.268 7.044 -12.860 1.00 60.94 178 THR A C 1
ATOM 1370 O O . THR A 1 178 ? 22.033 6.485 -13.650 1.00 60.94 178 THR A O 1
ATOM 1373 N N . ARG A 1 179 ? 20.919 6.454 -11.707 1.00 65.81 179 ARG A N 1
ATOM 1374 C CA . ARG A 1 179 ? 21.379 5.117 -11.315 1.00 65.81 179 ARG A CA 1
ATOM 1375 C C . ARG A 1 179 ? 20.535 4.031 -11.977 1.00 65.81 179 ARG A C 1
ATOM 1377 O O . ARG A 1 179 ? 19.338 3.889 -11.721 1.00 65.81 179 ARG A O 1
ATOM 1384 N N . ALA A 1 180 ? 21.189 3.197 -12.781 1.00 64.81 180 ALA A N 1
ATOM 1385 C CA . ALA A 1 180 ? 20.590 1.959 -13.260 1.00 64.81 180 ALA A CA 1
ATOM 1386 C C . ALA A 1 180 ? 20.105 1.110 -12.068 1.00 64.81 180 ALA A C 1
ATOM 1388 O O . ALA A 1 180 ? 20.852 0.922 -11.109 1.00 64.81 180 ALA A O 1
ATOM 1389 N N . ARG A 1 181 ? 18.885 0.561 -12.157 1.00 77.69 181 ARG A N 1
ATOM 1390 C CA . ARG A 1 181 ? 18.285 -0.370 -11.174 1.00 77.69 181 ARG A CA 1
ATOM 1391 C C . ARG A 1 181 ? 17.957 0.208 -9.792 1.00 77.69 181 ARG A C 1
ATOM 1393 O O . ARG A 1 181 ? 17.741 -0.568 -8.861 1.00 77.69 181 ARG A O 1
ATOM 1400 N N . TRP A 1 182 ? 17.854 1.526 -9.659 1.00 87.88 182 TRP A N 1
ATOM 1401 C CA . TRP A 1 182 ? 17.449 2.199 -8.422 1.00 87.88 182 TRP A CA 1
ATOM 1402 C C . TRP A 1 182 ? 16.180 1.588 -7.799 1.00 87.88 182 TRP A C 1
ATOM 1404 O O . TRP A 1 182 ? 16.176 1.249 -6.616 1.00 87.88 182 TRP A O 1
ATOM 1414 N N . LEU A 1 183 ? 15.136 1.331 -8.597 1.00 93.44 183 LEU A N 1
ATOM 1415 C CA . LEU A 1 183 ? 13.877 0.769 -8.086 1.00 93.44 183 LEU A CA 1
ATOM 1416 C C . LEU A 1 183 ? 14.061 -0.633 -7.477 1.00 93.44 183 LEU A C 1
ATOM 1418 O O . LEU A 1 183 ? 13.551 -0.931 -6.397 1.00 93.44 183 LEU A O 1
ATOM 1422 N N . ALA A 1 184 ? 14.852 -1.481 -8.136 1.00 95.19 184 ALA A N 1
ATOM 1423 C CA . ALA A 1 184 ? 15.144 -2.839 -7.681 1.00 95.19 184 ALA A CA 1
ATOM 1424 C C . ALA A 1 184 ? 16.001 -2.876 -6.400 1.00 95.19 184 ALA A C 1
ATOM 1426 O O . ALA A 1 184 ? 16.044 -3.892 -5.711 1.00 95.19 184 ALA A O 1
ATOM 1427 N N . GLU A 1 185 ? 16.698 -1.790 -6.059 1.00 93.94 185 GLU A N 1
ATOM 1428 C CA . GLU A 1 185 ? 17.429 -1.658 -4.791 1.00 93.94 185 GLU A CA 1
ATOM 1429 C C . GLU A 1 185 ? 16.544 -1.200 -3.626 1.00 93.94 185 GLU A C 1
ATOM 1431 O O . GLU A 1 185 ? 16.908 -1.408 -2.465 1.00 93.94 185 GLU A O 1
ATOM 1436 N N . LYS A 1 186 ? 15.396 -0.582 -3.924 1.00 94.88 186 LYS A N 1
ATOM 1437 C CA . LYS A 1 186 ? 14.476 -0.016 -2.930 1.00 94.88 186 LYS A CA 1
ATOM 1438 C C . LYS A 1 186 ? 13.336 -0.960 -2.573 1.00 94.88 186 LYS A C 1
ATOM 1440 O O . LYS A 1 186 ? 12.830 -0.869 -1.462 1.00 94.88 186 LYS A O 1
ATOM 1445 N N . LEU A 1 187 ? 12.924 -1.849 -3.471 1.00 97.31 187 LEU A N 1
ATOM 1446 C CA . LEU A 1 187 ? 11.779 -2.731 -3.246 1.00 97.31 187 LEU A CA 1
ATOM 1447 C C . LEU A 1 187 ? 12.160 -4.064 -2.574 1.00 97.31 187 LEU A C 1
ATOM 1449 O O . LEU A 1 187 ? 13.274 -4.556 -2.764 1.00 97.31 187 LEU A O 1
ATOM 1453 N N . PRO A 1 188 ? 11.248 -4.679 -1.799 1.00 97.12 188 PRO A N 1
ATOM 1454 C CA . PRO A 1 188 ? 11.489 -5.985 -1.201 1.00 97.12 188 PRO A CA 1
ATOM 1455 C C . PRO A 1 188 ? 11.408 -7.107 -2.242 1.00 97.12 188 PRO A C 1
ATOM 1457 O O . PRO A 1 188 ? 10.472 -7.189 -3.032 1.00 97.12 188 PRO A O 1
ATOM 1460 N N . THR A 1 189 ? 12.357 -8.041 -2.196 1.00 97.75 189 THR A N 1
ATOM 1461 C CA . THR A 1 189 ? 12.427 -9.195 -3.120 1.00 97.75 189 THR A CA 1
ATOM 1462 C C . THR A 1 189 ? 11.317 -10.227 -2.903 1.00 97.75 189 THR A C 1
ATOM 1464 O O . THR A 1 189 ? 11.170 -11.175 -3.671 1.00 97.75 189 THR A O 1
ATOM 1467 N N . THR A 1 190 ? 10.524 -10.055 -1.844 1.00 97.81 190 THR A N 1
ATOM 1468 C CA . THR A 1 190 ? 9.351 -10.879 -1.534 1.00 97.81 190 THR A CA 1
ATOM 1469 C C . THR A 1 190 ? 8.105 -10.485 -2.332 1.00 97.81 190 THR A C 1
ATOM 1471 O O . THR A 1 190 ? 7.119 -11.224 -2.278 1.00 97.81 190 THR A O 1
ATOM 1474 N N . LEU A 1 191 ? 8.157 -9.385 -3.098 1.00 98.38 191 LEU A N 1
ATOM 1475 C CA . LEU A 1 191 ? 7.036 -8.912 -3.905 1.00 98.38 191 LEU A CA 1
ATOM 1476 C C . LEU A 1 191 ? 6.599 -9.933 -4.955 1.00 98.38 191 LEU A C 1
ATOM 1478 O O . LEU A 1 191 ? 7.404 -10.479 -5.706 1.00 98.38 191 LEU A O 1
ATOM 1482 N N . ILE A 1 192 ? 5.282 -10.103 -5.024 1.00 98.56 192 ILE A N 1
ATOM 1483 C CA . ILE A 1 192 ? 4.552 -10.877 -6.027 1.00 98.56 192 ILE A CA 1
ATOM 1484 C C . ILE A 1 192 ? 3.790 -9.932 -6.955 1.00 98.56 192 ILE A C 1
ATOM 1486 O O . ILE A 1 192 ? 3.766 -10.134 -8.167 1.00 98.56 192 ILE A O 1
ATOM 1490 N N . THR A 1 193 ? 3.181 -8.884 -6.394 1.00 98.56 193 THR A N 1
ATOM 1491 C CA . THR A 1 193 ? 2.428 -7.876 -7.146 1.00 98.56 193 THR A CA 1
ATOM 1492 C C . THR A 1 193 ? 2.933 -6.475 -6.828 1.00 98.56 193 THR A C 1
ATOM 1494 O O . THR A 1 193 ? 3.020 -6.092 -5.660 1.00 98.56 193 THR A O 1
ATOM 1497 N N . LEU A 1 194 ? 3.215 -5.707 -7.879 1.00 98.38 194 LEU A N 1
ATOM 1498 C CA . LEU A 1 194 ? 3.482 -4.275 -7.811 1.00 98.38 194 LEU A CA 1
ATOM 1499 C C . LEU A 1 194 ? 2.431 -3.524 -8.630 1.00 98.38 194 LEU A C 1
ATOM 1501 O O . LEU A 1 194 ? 2.199 -3.849 -9.794 1.00 98.38 194 LEU A O 1
ATOM 1505 N N . GLU A 1 195 ? 1.827 -2.500 -8.047 1.00 97.94 195 GLU A N 1
ATOM 1506 C CA . GLU A 1 195 ? 0.973 -1.550 -8.750 1.00 97.94 195 GLU A CA 1
ATOM 1507 C C . GLU A 1 195 ? 1.456 -0.127 -8.495 1.00 97.94 195 GLU A C 1
ATOM 1509 O O . GLU A 1 195 ? 1.710 0.262 -7.355 1.00 97.94 195 GLU A O 1
ATOM 1514 N N . LEU A 1 196 ? 1.591 0.637 -9.573 1.00 96.31 196 LEU A N 1
ATOM 1515 C CA . LEU A 1 196 ? 2.046 2.017 -9.552 1.00 96.31 196 LEU A CA 1
ATOM 1516 C C . LEU A 1 196 ? 0.996 2.899 -10.234 1.00 96.31 196 LEU A C 1
ATOM 1518 O O . LEU A 1 196 ? 0.581 2.620 -11.364 1.00 96.31 196 LEU A O 1
ATOM 1522 N N . LYS A 1 197 ? 0.558 3.952 -9.541 1.00 94.31 197 LYS A N 1
ATOM 1523 C CA . LYS A 1 197 ? -0.486 4.884 -9.988 1.00 94.31 197 LYS A CA 1
ATOM 1524 C C . LYS A 1 197 ? 0.136 6.233 -10.346 1.00 94.31 197 LYS A C 1
ATOM 1526 O O . LYS A 1 197 ? 0.651 6.910 -9.466 1.00 94.31 197 LYS A O 1
ATOM 1531 N N . TRP A 1 198 ? 0.110 6.633 -11.617 1.00 89.75 198 TRP A N 1
ATOM 1532 C CA . TRP A 1 198 ? 0.723 7.902 -12.057 1.00 89.75 198 TRP A CA 1
ATOM 1533 C C . TRP A 1 198 ? -0.198 9.126 -11.971 1.00 89.75 198 TRP A C 1
ATOM 1535 O O . TRP A 1 198 ? 0.252 10.236 -12.242 1.00 89.75 198 TRP A O 1
ATOM 1545 N N . G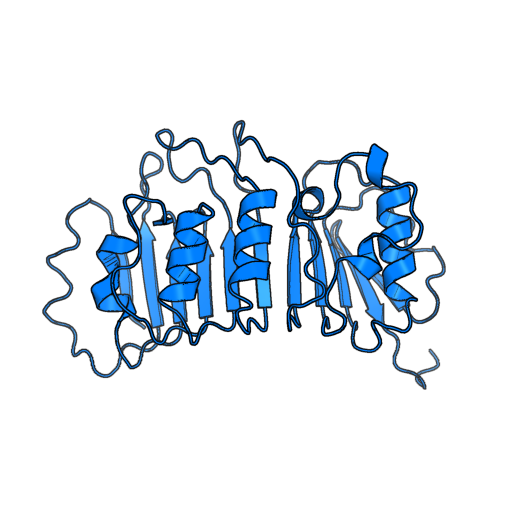LY A 1 199 ? -1.463 8.955 -11.576 1.00 84.06 199 GLY A N 1
ATOM 1546 C CA . GLY A 1 199 ? -2.431 10.054 -11.554 1.00 84.06 199 GLY A CA 1
ATOM 1547 C C . GLY A 1 199 ? -2.532 10.738 -12.923 1.00 84.06 199 GLY A C 1
ATOM 1548 O O . GLY A 1 199 ? -2.563 10.065 -13.956 1.00 84.06 199 GLY A O 1
ATOM 1549 N N . GLU A 1 200 ? -2.555 12.071 -12.924 1.00 79.00 200 GLU A N 1
ATOM 1550 C CA . GLU A 1 200 ? -2.495 12.897 -14.142 1.00 79.00 200 GLU A CA 1
ATOM 1551 C C . GLU A 1 200 ? -1.059 13.182 -14.617 1.00 79.00 200 GLU A C 1
ATOM 1553 O O . GLU A 1 200 ? -0.860 13.748 -15.695 1.00 79.00 200 GLU A O 1
ATOM 1558 N N . ALA A 1 201 ? -0.046 12.797 -13.835 1.00 75.81 201 ALA A N 1
ATOM 1559 C CA . ALA A 1 201 ? 1.345 13.081 -14.151 1.00 75.81 201 ALA A CA 1
ATOM 1560 C C . ALA A 1 201 ? 1.817 12.287 -15.377 1.00 75.81 201 ALA A C 1
ATOM 1562 O O . ALA A 1 201 ? 1.485 11.116 -15.584 1.00 75.81 201 ALA A O 1
ATOM 1563 N N . HIS A 1 202 ? 2.655 12.923 -16.194 1.00 79.75 202 HIS A N 1
ATOM 1564 C CA . HIS A 1 202 ? 3.290 12.249 -17.317 1.00 79.75 202 HIS A CA 1
ATOM 1565 C C . HIS A 1 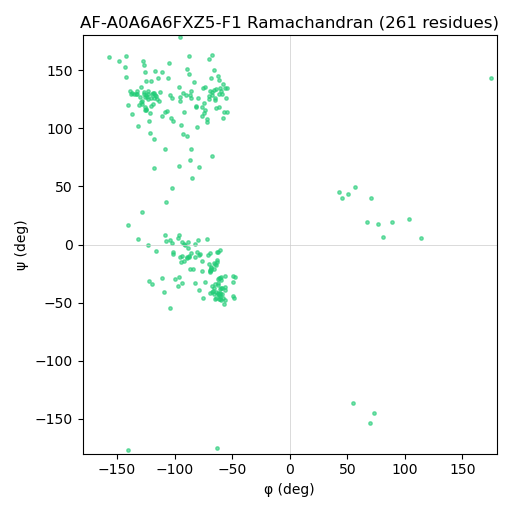202 ? 4.331 11.244 -16.817 1.00 79.75 202 HIS A C 1
ATOM 1567 O O . HIS A 1 202 ? 5.260 11.600 -16.092 1.00 79.75 202 HIS A O 1
ATOM 1573 N N . VAL A 1 203 ? 4.193 9.989 -17.248 1.00 85.44 203 VAL A N 1
ATOM 1574 C CA . VAL A 1 203 ? 5.215 8.963 -17.029 1.00 85.44 203 VAL A CA 1
ATOM 1575 C C . VAL A 1 203 ? 6.478 9.357 -17.787 1.00 85.44 203 VAL A C 1
ATOM 1577 O O . VAL A 1 203 ? 6.432 9.553 -19.003 1.00 85.44 203 VAL A O 1
ATOM 1580 N N . GLN A 1 204 ? 7.603 9.439 -17.083 1.00 86.44 204 GLN A N 1
ATOM 1581 C CA . GLN A 1 204 ? 8.892 9.708 -17.712 1.00 86.44 204 GLN A CA 1
ATOM 1582 C C . GLN A 1 204 ? 9.561 8.410 -18.188 1.00 86.44 204 GLN A C 1
ATOM 1584 O O . GLN A 1 204 ? 9.455 7.372 -17.530 1.00 86.44 204 GLN A O 1
ATOM 1589 N N . ASP A 1 205 ? 10.306 8.463 -19.297 1.00 85.62 205 ASP A N 1
ATOM 1590 C CA . ASP A 1 205 ? 10.957 7.280 -19.886 1.00 85.62 205 ASP A CA 1
ATOM 1591 C C . ASP A 1 205 ? 11.883 6.565 -18.894 1.00 85.62 205 ASP A C 1
ATOM 1593 O O . ASP A 1 205 ? 11.870 5.336 -18.800 1.00 85.62 205 ASP A O 1
ATOM 1597 N N . TYR A 1 206 ? 12.621 7.322 -18.073 1.00 86.19 206 TYR A N 1
ATOM 1598 C CA . TYR A 1 206 ? 13.503 6.725 -17.072 1.00 86.19 206 TYR A CA 1
ATOM 1599 C C . TYR A 1 206 ? 12.723 5.899 -16.035 1.00 86.19 206 TYR A C 1
ATOM 1601 O O . TYR A 1 206 ? 13.218 4.870 -15.583 1.00 86.19 206 TYR A O 1
ATOM 1609 N N . GLN A 1 207 ? 11.501 6.302 -15.663 1.00 89.06 207 GLN A N 1
ATOM 1610 C CA . GLN A 1 207 ? 10.674 5.569 -14.695 1.00 89.06 207 GLN A CA 1
ATOM 1611 C C . GLN A 1 207 ? 10.250 4.221 -15.282 1.00 89.06 207 GLN A C 1
ATOM 1613 O O . GLN A 1 207 ? 10.295 3.194 -14.602 1.00 89.06 207 GLN A O 1
ATOM 1618 N N . LEU A 1 208 ? 9.906 4.204 -16.573 1.00 88.75 208 LEU A N 1
ATOM 1619 C CA . LEU A 1 208 ? 9.605 2.976 -17.306 1.00 88.75 208 LEU A CA 1
ATOM 1620 C C . LEU A 1 208 ? 10.826 2.067 -17.402 1.00 88.75 208 LEU A C 1
ATOM 1622 O O . LEU A 1 208 ? 10.702 0.861 -17.196 1.00 88.75 208 LEU A O 1
ATOM 1626 N N . ASP A 1 209 ? 12.007 2.626 -17.647 1.00 89.12 209 ASP A N 1
ATOM 1627 C CA . ASP A 1 209 ? 13.249 1.857 -17.680 1.00 89.12 209 ASP A CA 1
ATOM 1628 C C . ASP A 1 209 ? 13.599 1.248 -16.315 1.00 89.12 209 ASP A C 1
ATOM 1630 O O . ASP A 1 209 ? 14.097 0.119 -16.255 1.00 89.12 209 ASP A O 1
ATOM 1634 N N . GLN A 1 210 ? 13.277 1.928 -15.209 1.00 91.88 210 GLN A N 1
ATOM 1635 C CA . GLN A 1 210 ? 13.402 1.361 -13.862 1.00 91.88 210 GLN A CA 1
ATOM 1636 C C . GLN A 1 210 ? 12.434 0.189 -13.643 1.00 91.88 210 GLN A C 1
ATOM 1638 O O . GLN A 1 210 ? 12.842 -0.846 -13.111 1.00 91.88 210 GLN A O 1
ATOM 1643 N N . VAL A 1 211 ? 11.180 0.307 -14.091 1.00 93.56 211 VAL A N 1
ATOM 1644 C CA . VAL A 1 211 ? 10.193 -0.786 -14.022 1.00 93.56 211 VAL A CA 1
ATOM 1645 C C . VAL A 1 211 ? 10.626 -1.976 -14.884 1.00 93.56 211 VAL A C 1
ATOM 1647 O O . VAL A 1 211 ? 10.625 -3.110 -14.409 1.00 93.56 211 VAL A O 1
ATOM 1650 N N . ARG A 1 212 ? 11.072 -1.738 -16.122 1.00 91.81 212 ARG A N 1
ATOM 1651 C CA . ARG A 1 212 ? 11.614 -2.790 -17.000 1.00 91.81 212 ARG A CA 1
ATOM 1652 C C . ARG A 1 212 ? 12.807 -3.485 -16.355 1.00 91.81 212 ARG A C 1
ATOM 1654 O O . ARG A 1 212 ? 12.868 -4.711 -16.331 1.00 91.81 212 ARG A O 1
ATOM 1661 N N . SER A 1 213 ? 13.726 -2.702 -15.788 1.00 92.62 213 SER A N 1
ATOM 1662 C CA . SER A 1 213 ? 14.905 -3.221 -15.091 1.00 92.62 213 SER A CA 1
ATOM 1663 C C . SER A 1 213 ? 14.527 -4.102 -13.902 1.00 92.62 213 SER A C 1
ATOM 1665 O O . SER A 1 213 ? 15.139 -5.148 -13.719 1.00 92.62 213 SER A O 1
ATOM 1667 N N . LEU A 1 214 ? 13.514 -3.709 -13.121 1.00 95.38 214 LEU A N 1
ATOM 1668 C CA . LEU A 1 214 ? 12.979 -4.503 -12.012 1.00 95.38 214 LEU A CA 1
ATOM 1669 C C . LEU A 1 214 ? 12.433 -5.855 -12.494 1.00 95.38 214 LEU A C 1
ATOM 1671 O O . LEU A 1 214 ? 12.698 -6.885 -11.883 1.00 95.38 214 LEU A O 1
ATOM 1675 N N . MET A 1 215 ? 11.687 -5.857 -13.597 1.00 94.81 215 MET A N 1
ATOM 1676 C CA . MET A 1 215 ? 10.992 -7.041 -14.111 1.00 94.81 215 MET A CA 1
ATOM 1677 C C . MET A 1 215 ? 11.913 -8.131 -14.661 1.00 94.81 215 MET A C 1
ATOM 1679 O O . MET A 1 215 ? 11.517 -9.296 -14.709 1.00 94.81 215 MET A O 1
ATOM 1683 N N . VAL A 1 216 ? 13.132 -7.769 -15.057 1.00 94.12 216 VAL A N 1
ATOM 1684 C CA . VAL A 1 216 ? 14.177 -8.716 -15.479 1.00 94.12 216 VAL A CA 1
ATOM 1685 C C . VAL A 1 216 ? 15.236 -8.944 -14.395 1.00 94.12 216 VAL A C 1
ATOM 1687 O O . VAL A 1 216 ? 16.205 -9.669 -14.624 1.00 94.12 216 VAL A O 1
ATOM 1690 N N . ASP A 1 217 ? 15.097 -8.321 -13.220 1.00 95.56 217 ASP A N 1
ATOM 1691 C CA . ASP A 1 217 ? 16.058 -8.477 -12.133 1.00 95.56 217 ASP A CA 1
ATOM 1692 C C . ASP A 1 217 ? 15.887 -9.858 -11.470 1.00 95.56 217 ASP A C 1
ATOM 1694 O O . ASP A 1 217 ? 14.815 -10.165 -10.937 1.00 95.56 217 ASP A O 1
ATOM 1698 N N . PRO A 1 218 ? 16.936 -10.702 -11.442 1.00 95.81 218 PRO A N 1
ATOM 1699 C CA . PRO A 1 218 ? 16.837 -12.065 -10.925 1.00 95.81 218 PRO A CA 1
ATOM 1700 C C . PRO A 1 218 ? 16.529 -12.125 -9.423 1.00 95.81 218 PRO A C 1
ATOM 1702 O O . PRO A 1 218 ? 16.111 -13.169 -8.930 1.00 95.81 218 PRO A O 1
ATOM 1705 N N . ARG A 1 219 ? 16.712 -11.025 -8.677 1.00 97.00 219 ARG A N 1
ATOM 1706 C CA . ARG A 1 219 ? 16.348 -10.957 -7.255 1.00 97.00 219 ARG A CA 1
ATOM 1707 C C . ARG A 1 219 ? 14.834 -11.000 -7.036 1.00 97.00 219 ARG A C 1
ATOM 1709 O O . ARG A 1 219 ? 14.403 -11.364 -5.948 1.00 97.00 219 ARG A O 1
ATOM 1716 N N . PHE A 1 220 ? 14.036 -10.642 -8.042 1.00 97.12 220 PHE A N 1
ATOM 1717 C CA . PHE A 1 220 ? 12.574 -10.585 -7.979 1.00 97.12 220 PHE A CA 1
ATOM 1718 C C . PHE A 1 220 ? 11.947 -11.805 -8.665 1.00 97.12 220 PHE A C 1
ATOM 1720 O O . PHE A 1 220 ? 11.043 -11.680 -9.488 1.00 97.12 220 PHE A O 1
ATOM 1727 N N . GLU A 1 221 ? 12.417 -13.012 -8.341 1.00 96.19 221 GLU A N 1
ATOM 1728 C CA . GLU A 1 221 ? 11.928 -14.267 -8.941 1.00 96.19 221 GLU A CA 1
ATOM 1729 C C . GLU A 1 221 ? 10.422 -14.506 -8.719 1.00 96.19 221 GLU A C 1
ATOM 1731 O O . GLU A 1 221 ? 9.769 -15.133 -9.547 1.00 96.19 221 GLU A O 1
ATOM 1736 N N . LYS A 1 222 ? 9.869 -13.963 -7.626 1.00 97.50 222 LYS A N 1
ATOM 1737 C CA . LYS A 1 222 ? 8.460 -14.113 -7.231 1.00 97.50 222 LYS A CA 1
ATOM 1738 C C . LYS A 1 222 ? 7.531 -13.067 -7.838 1.00 97.50 222 LYS A C 1
ATOM 1740 O O . LYS A 1 222 ? 6.323 -13.196 -7.681 1.00 97.50 222 LYS A O 1
ATOM 1745 N N . LEU A 1 223 ? 8.067 -12.031 -8.486 1.00 98.00 223 LEU A N 1
ATOM 1746 C CA . LEU A 1 223 ? 7.262 -10.941 -9.031 1.00 98.00 223 LEU A CA 1
ATOM 1747 C C . LEU A 1 223 ? 6.492 -11.439 -10.258 1.00 98.00 223 LEU A C 1
ATOM 1749 O O . LEU A 1 223 ? 7.070 -11.616 -11.328 1.00 98.00 223 LEU A O 1
ATOM 1753 N N . GLU A 1 224 ? 5.192 -11.651 -10.107 1.00 97.69 224 GLU A N 1
ATOM 1754 C CA . GLU A 1 224 ? 4.317 -12.239 -11.126 1.00 97.69 224 GLU A CA 1
ATOM 1755 C C . GLU A 1 224 ? 3.511 -11.187 -11.888 1.00 97.69 224 GLU A C 1
ATOM 1757 O O . GLU A 1 224 ? 3.174 -11.394 -13.055 1.00 97.69 224 GLU A O 1
ATOM 1762 N N . LYS A 1 225 ? 3.193 -10.060 -11.240 1.00 98.00 225 LYS A N 1
ATOM 1763 C CA . LYS A 1 225 ? 2.309 -9.036 -11.801 1.00 98.00 225 LYS A CA 1
ATOM 1764 C C . LYS A 1 225 ? 2.833 -7.630 -11.536 1.00 98.00 225 LYS A C 1
ATOM 1766 O O . LYS A 1 225 ? 3.080 -7.257 -10.391 1.00 98.00 225 LYS A O 1
ATOM 1771 N N . VAL A 1 226 ? 2.912 -6.831 -12.595 1.00 97.19 226 VAL A N 1
ATOM 1772 C CA . VAL A 1 226 ? 3.177 -5.391 -12.524 1.00 97.19 226 VAL A CA 1
ATOM 1773 C C . VAL A 1 226 ? 2.033 -4.647 -13.204 1.00 97.19 226 VAL A C 1
ATOM 1775 O O . VAL A 1 226 ? 1.696 -4.934 -14.349 1.00 97.19 226 VAL A O 1
ATOM 1778 N N . THR A 1 227 ? 1.408 -3.713 -12.496 1.00 96.31 227 THR A N 1
ATOM 1779 C CA . THR A 1 227 ? 0.288 -2.908 -13.002 1.00 96.31 227 THR A CA 1
ATOM 1780 C C . THR A 1 227 ? 0.683 -1.442 -12.997 1.00 96.31 227 THR A C 1
ATOM 1782 O O . THR A 1 227 ? 1.034 -0.904 -11.953 1.00 96.31 227 THR A O 1
ATOM 1785 N N . LEU A 1 228 ? 0.649 -0.798 -14.159 1.00 94.31 228 LEU A N 1
ATOM 1786 C CA . LEU A 1 228 ? 0.916 0.627 -14.305 1.00 94.31 228 LEU A CA 1
ATOM 1787 C C . LEU A 1 228 ? -0.396 1.321 -14.676 1.00 94.31 228 LEU A C 1
ATOM 1789 O O . LEU A 1 228 ? -0.926 1.105 -15.769 1.00 94.31 228 LEU A O 1
ATOM 1793 N N . CYS A 1 229 ? -0.944 2.116 -13.762 1.00 92.31 229 CYS A N 1
ATOM 1794 C CA . CYS A 1 229 ? -2.193 2.848 -13.958 1.00 92.31 229 CYS A CA 1
ATOM 1795 C C . CYS A 1 229 ? -1.903 4.233 -14.555 1.00 92.31 229 CYS A C 1
ATOM 1797 O O . CYS A 1 229 ? -1.077 4.970 -14.018 1.00 92.31 229 CYS A O 1
ATOM 1799 N N . CYS A 1 230 ? -2.600 4.564 -15.650 1.00 81.00 230 CYS A N 1
ATOM 1800 C CA . CYS A 1 230 ? -2.457 5.777 -16.468 1.00 81.00 230 CYS A CA 1
ATOM 1801 C C . CYS A 1 230 ? -1.181 5.925 -17.337 1.00 81.00 230 CYS A C 1
ATOM 1803 O O . CYS A 1 230 ? -0.695 7.047 -17.484 1.00 81.00 230 CYS A O 1
ATOM 1805 N N . PRO A 1 231 ? -0.630 4.894 -18.017 1.00 63.62 231 PRO A N 1
ATOM 1806 C CA . PRO A 1 231 ? 0.496 5.109 -18.911 1.00 63.62 231 PRO A CA 1
ATOM 1807 C C . PRO A 1 231 ? -0.010 5.525 -20.298 1.00 63.62 231 PRO A C 1
ATOM 1809 O O . PRO A 1 231 ? -0.143 4.694 -21.196 1.00 63.62 231 PRO A O 1
ATOM 1812 N N . MET A 1 232 ? -0.320 6.809 -20.496 1.00 64.19 232 MET A N 1
ATOM 1813 C CA . MET A 1 232 ? -0.821 7.310 -21.791 1.00 64.19 232 MET A CA 1
ATOM 1814 C C . MET A 1 232 ? 0.183 7.162 -22.958 1.00 64.19 232 MET A C 1
ATOM 1816 O O . MET A 1 232 ? -0.180 7.407 -24.106 1.00 64.19 232 MET A O 1
ATOM 1820 N N . THR A 1 233 ? 1.423 6.740 -22.696 1.00 64.81 233 THR A N 1
ATOM 1821 C CA . THR A 1 233 ? 2.541 6.764 -23.655 1.00 64.81 233 THR A CA 1
ATOM 1822 C C . THR A 1 233 ? 3.208 5.409 -23.918 1.00 64.81 233 THR A C 1
ATOM 1824 O O . THR A 1 233 ? 4.136 5.342 -24.721 1.00 64.81 233 THR A O 1
ATOM 1827 N N . LEU A 1 234 ? 2.767 4.315 -23.288 1.00 66.56 234 LEU A N 1
ATOM 1828 C CA . LEU A 1 234 ? 3.439 3.018 -23.436 1.00 66.56 234 LEU A CA 1
ATOM 1829 C C . LEU A 1 234 ? 3.026 2.286 -2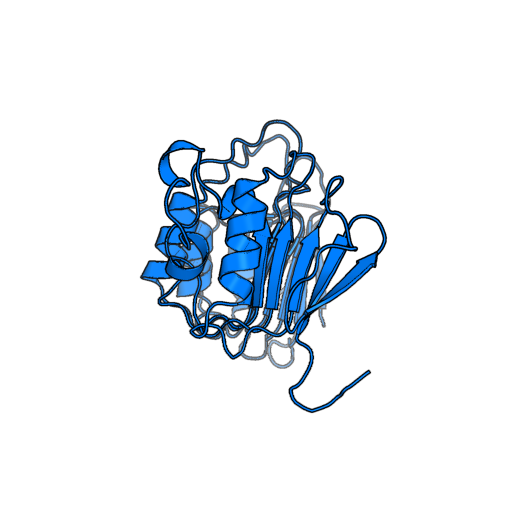4.721 1.00 66.56 234 LEU A C 1
ATOM 1831 O O . LEU A 1 234 ? 1.872 1.888 -24.883 1.00 66.56 234 LEU A O 1
ATOM 1835 N N . ASP A 1 235 ? 3.996 2.045 -25.609 1.00 71.00 235 ASP A N 1
ATOM 1836 C CA . ASP A 1 235 ? 3.816 1.151 -26.753 1.00 71.00 235 ASP A CA 1
ATOM 1837 C C . ASP A 1 235 ? 3.756 -0.307 -26.273 1.00 71.00 235 ASP A C 1
ATOM 1839 O O . ASP A 1 235 ? 4.763 -0.897 -25.868 1.00 71.00 235 ASP A O 1
ATOM 1843 N N . VAL A 1 236 ? 2.561 -0.895 -26.329 1.00 67.56 236 VAL A N 1
ATOM 1844 C CA . VAL A 1 236 ? 2.287 -2.291 -25.943 1.00 67.56 236 VAL A CA 1
ATOM 1845 C C . VAL A 1 236 ? 3.039 -3.288 -26.842 1.00 67.56 236 VAL A C 1
ATOM 1847 O O . VAL A 1 236 ? 3.185 -4.447 -26.469 1.00 67.56 236 VAL A O 1
ATOM 1850 N N . ASN A 1 237 ? 3.558 -2.850 -27.996 1.00 68.50 237 ASN A N 1
ATOM 1851 C CA . ASN A 1 237 ? 4.366 -3.684 -28.892 1.00 68.50 237 ASN A CA 1
ATOM 1852 C C . ASN A 1 237 ? 5.843 -3.775 -28.484 1.00 68.50 237 ASN A C 1
ATOM 1854 O O . ASN A 1 237 ? 6.632 -4.423 -29.172 1.00 68.50 237 ASN A O 1
ATOM 1858 N N . SER A 1 238 ? 6.234 -3.121 -27.390 1.00 74.75 238 SER A N 1
ATOM 1859 C CA . SER A 1 238 ? 7.571 -3.270 -26.826 1.00 74.75 238 SER A CA 1
ATOM 1860 C C . SER A 1 238 ? 7.801 -4.728 -26.411 1.00 74.75 238 SER A C 1
ATOM 1862 O O . SER A 1 238 ? 7.002 -5.288 -25.663 1.00 74.75 238 SER A O 1
ATOM 1864 N N . ASP A 1 239 ? 8.912 -5.327 -26.837 1.00 81.12 239 ASP A N 1
ATOM 1865 C CA . ASP A 1 239 ? 9.300 -6.674 -26.409 1.00 81.12 239 ASP A CA 1
ATOM 1866 C C . ASP A 1 239 ? 9.805 -6.640 -24.956 1.00 81.12 239 ASP A C 1
ATOM 1868 O O . ASP A 1 239 ? 10.774 -5.940 -24.644 1.00 81.12 239 ASP A O 1
ATOM 1872 N N . TRP A 1 240 ? 9.096 -7.312 -24.042 1.00 86.44 240 TRP A N 1
ATOM 1873 C CA . TRP A 1 240 ? 9.442 -7.411 -22.618 1.00 86.44 240 TRP A CA 1
ATOM 1874 C C . TRP A 1 240 ? 9.693 -8.895 -22.314 1.00 86.44 240 TRP A C 1
ATOM 1876 O O . TRP A 1 240 ? 8.748 -9.625 -22.006 1.00 86.44 240 TRP A O 1
ATOM 1886 N N . PRO A 1 241 ? 10.947 -9.376 -22.430 1.00 87.38 241 PRO A N 1
ATOM 1887 C CA . PRO A 1 241 ? 11.249 -10.803 -22.389 1.00 87.38 241 PRO A CA 1
ATOM 1888 C C . PRO A 1 241 ? 10.722 -11.484 -21.123 1.00 87.38 241 PRO A C 1
ATOM 1890 O O . PRO A 1 241 ? 11.023 -11.055 -20.011 1.00 87.38 241 PRO A O 1
ATOM 1893 N N . GLY A 1 242 ? 9.946 -12.558 -21.294 1.00 92.44 242 GLY A N 1
ATOM 1894 C CA . GLY A 1 242 ? 9.338 -13.305 -20.185 1.00 92.44 242 GLY A CA 1
ATOM 1895 C C . GLY A 1 242 ? 8.058 -12.684 -19.613 1.00 92.44 242 GLY A C 1
ATOM 1896 O O . GLY A 1 242 ? 7.530 -13.188 -18.622 1.00 92.44 242 GLY A O 1
ATOM 1897 N N . TRP A 1 243 ? 7.530 -11.622 -20.227 1.00 94.50 243 TRP A N 1
ATOM 1898 C CA . TRP A 1 243 ? 6.333 -10.924 -19.766 1.00 94.50 243 TRP A CA 1
ATOM 1899 C C . TRP A 1 243 ? 5.307 -10.754 -20.882 1.00 94.50 243 TRP A C 1
ATOM 1901 O O . TRP A 1 243 ? 5.618 -10.355 -22.000 1.00 94.50 243 TRP A O 1
ATOM 1911 N N . LYS A 1 244 ? 4.044 -11.018 -20.552 1.00 93.31 244 LYS A N 1
ATOM 1912 C CA . LYS A 1 244 ? 2.901 -10.724 -21.409 1.00 93.31 244 LYS A CA 1
ATOM 1913 C C . LYS A 1 244 ? 2.316 -9.376 -21.009 1.00 93.31 244 LYS A C 1
ATOM 1915 O O . LYS A 1 244 ? 1.915 -9.199 -19.858 1.00 93.31 244 LYS A O 1
ATOM 1920 N N . LEU A 1 245 ? 2.234 -8.454 -21.965 1.00 92.31 245 LEU A N 1
ATOM 1921 C CA . LEU A 1 245 ? 1.639 -7.135 -21.767 1.00 92.31 245 LEU A CA 1
ATOM 1922 C C . LEU A 1 245 ? 0.180 -7.118 -22.229 1.00 92.31 245 LEU A C 1
ATOM 1924 O O . LEU A 1 245 ? -0.161 -7.606 -23.305 1.00 92.31 245 LEU A O 1
ATOM 1928 N N . GLU A 1 246 ? -0.686 -6.520 -21.419 1.00 92.00 246 GLU A N 1
ATOM 1929 C CA . GLU A 1 246 ? -2.080 -6.253 -21.752 1.00 92.00 246 GLU A CA 1
ATOM 1930 C C . GLU A 1 246 ? -2.422 -4.807 -21.387 1.00 92.00 246 GLU A C 1
ATOM 1932 O O . GLU A 1 246 ? -2.152 -4.361 -20.275 1.00 92.00 246 GLU A O 1
ATOM 1937 N N . CYS A 1 247 ? -3.058 -4.072 -22.299 1.00 90.06 247 CYS A N 1
ATOM 1938 C CA . CYS A 1 247 ? -3.580 -2.738 -22.008 1.00 90.06 247 CYS A CA 1
ATOM 1939 C C . CYS A 1 247 ? -5.100 -2.793 -21.841 1.00 90.06 247 CYS A C 1
ATOM 1941 O O . CYS A 1 247 ? -5.817 -3.332 -22.688 1.00 90.06 247 CYS A O 1
ATOM 1943 N N . ARG A 1 248 ? -5.607 -2.244 -20.735 1.00 90.00 248 ARG A N 1
ATOM 1944 C CA . ARG A 1 248 ? -7.034 -2.195 -20.410 1.00 90.00 248 ARG A CA 1
ATOM 1945 C C . ARG A 1 248 ? -7.382 -0.815 -19.872 1.00 90.00 248 ARG A C 1
ATOM 1947 O O . ARG A 1 248 ? -6.971 -0.473 -18.776 1.00 90.00 248 ARG A O 1
ATOM 1954 N N . LYS A 1 249 ? -8.173 -0.044 -20.628 1.00 87.94 249 LYS A N 1
ATOM 1955 C CA . LYS A 1 249 ? -8.731 1.253 -20.191 1.00 87.94 249 LYS A CA 1
ATOM 1956 C C . LYS A 1 249 ? -7.685 2.228 -19.611 1.00 87.94 249 LYS A C 1
ATOM 1958 O O . LYS A 1 249 ? -7.933 2.844 -18.585 1.00 87.94 249 LYS A O 1
ATOM 1963 N N . GLY A 1 250 ? -6.522 2.352 -20.251 1.00 85.62 250 GLY A N 1
ATOM 1964 C CA . GLY A 1 250 ? -5.460 3.230 -19.745 1.00 85.62 250 GLY A CA 1
ATOM 1965 C C . GLY A 1 250 ? -4.687 2.650 -18.557 1.00 85.62 250 GLY A C 1
ATOM 1966 O O . GLY A 1 250 ? -4.000 3.386 -17.866 1.00 85.62 250 GLY A O 1
ATOM 1967 N N . THR A 1 251 ? -4.765 1.342 -18.325 1.00 90.62 251 THR A N 1
ATOM 1968 C CA . THR A 1 251 ? -3.892 0.603 -17.410 1.00 90.62 251 THR A CA 1
ATOM 1969 C C . THR A 1 251 ? -3.089 -0.406 -18.218 1.00 90.62 251 THR A C 1
ATOM 1971 O O . THR A 1 251 ? -3.667 -1.203 -18.961 1.00 90.62 251 THR A O 1
ATOM 1974 N N . MET A 1 252 ? -1.769 -0.403 -18.060 1.00 92.50 252 MET A N 1
ATOM 1975 C CA . MET A 1 252 ? -0.912 -1.464 -18.578 1.00 92.50 252 MET A CA 1
ATOM 1976 C C . MET A 1 252 ? -0.711 -2.520 -17.495 1.00 92.50 252 MET A C 1
ATOM 1978 O O . MET A 1 252 ? -0.369 -2.206 -16.359 1.00 92.50 252 MET A O 1
ATOM 1982 N N . ILE A 1 253 ? -0.912 -3.780 -17.850 1.00 93.88 253 ILE A N 1
ATOM 1983 C CA . ILE A 1 253 ? -0.737 -4.926 -16.968 1.00 93.88 253 ILE A CA 1
ATOM 1984 C C . ILE A 1 253 ? 0.310 -5.825 -17.609 1.00 93.88 253 ILE A C 1
ATOM 1986 O O . ILE A 1 253 ? 0.105 -6.328 -18.711 1.00 93.88 253 ILE A O 1
ATOM 1990 N N . ALA A 1 254 ? 1.415 -6.038 -16.911 1.00 94.06 254 ALA A N 1
ATOM 1991 C CA . ALA A 1 254 ? 2.406 -7.033 -17.264 1.00 94.06 254 ALA A CA 1
ATOM 1992 C C . ALA A 1 254 ? 2.250 -8.253 -16.353 1.00 94.06 254 ALA A C 1
ATOM 1994 O O . ALA A 1 254 ? 2.258 -8.128 -15.125 1.00 94.06 254 ALA A O 1
ATOM 1995 N N . VAL A 1 255 ? 2.113 -9.432 -16.955 1.00 96.19 255 VAL A N 1
ATOM 1996 C CA . VAL A 1 255 ? 2.027 -10.716 -16.249 1.00 96.19 255 VAL A CA 1
ATOM 1997 C C . VAL A 1 255 ? 3.183 -11.598 -16.697 1.00 96.19 255 VAL A C 1
ATOM 1999 O O . VAL A 1 255 ? 3.406 -11.751 -17.900 1.00 96.19 255 VAL A O 1
ATOM 2002 N N . ARG A 1 256 ? 3.929 -12.165 -15.748 1.00 94.69 256 ARG A N 1
ATOM 2003 C CA . ARG A 1 256 ? 5.058 -13.045 -16.057 1.00 94.69 256 ARG A CA 1
ATOM 2004 C C . ARG A 1 256 ? 4.553 -14.300 -16.771 1.00 94.69 256 ARG A C 1
ATOM 2006 O O . ARG A 1 256 ? 3.575 -14.914 -16.345 1.00 94.69 256 ARG A O 1
ATOM 2013 N N . VAL A 1 257 ? 5.215 -14.684 -17.857 1.00 93.31 257 VAL A N 1
ATOM 2014 C CA . VAL A 1 257 ? 4.942 -15.942 -18.559 1.00 93.31 257 VAL A CA 1
ATOM 2015 C C . VAL A 1 257 ? 5.627 -17.063 -17.785 1.00 93.31 257 VAL A C 1
ATOM 2017 O O . VAL A 1 257 ? 6.817 -16.977 -17.496 1.00 93.31 257 VAL A O 1
ATOM 2020 N N . ALA A 1 258 ? 4.879 -18.099 -17.408 1.00 84.88 258 ALA A N 1
ATOM 2021 C CA . ALA A 1 258 ? 5.463 -19.255 -16.738 1.00 84.88 258 ALA A CA 1
ATOM 2022 C C . ALA A 1 258 ? 6.410 -19.994 -17.696 1.00 84.88 258 ALA A C 1
ATOM 2024 O O . ALA A 1 258 ? 6.036 -20.279 -18.838 1.00 84.88 258 ALA A O 1
ATOM 2025 N N . ASP A 1 259 ? 7.609 -20.332 -17.218 1.00 77.50 259 ASP A N 1
ATOM 2026 C CA . ASP A 1 259 ? 8.576 -21.130 -17.970 1.00 77.50 259 ASP A CA 1
ATOM 2027 C C . ASP A 1 259 ? 7.917 -22.445 -18.429 1.00 77.50 259 ASP A C 1
ATOM 2029 O O . ASP A 1 259 ? 7.541 -23.286 -17.611 1.00 77.50 259 ASP A O 1
ATOM 2033 N N . GLY A 1 260 ? 7.743 -22.616 -19.745 1.00 64.62 260 GLY A N 1
ATOM 2034 C CA . GLY A 1 260 ? 7.217 -23.849 -20.346 1.00 64.62 260 GLY A CA 1
ATOM 2035 C C . GLY A 1 260 ? 5.850 -23.760 -21.033 1.00 64.62 260 GLY A C 1
ATOM 2036 O O . GLY A 1 260 ? 5.356 -24.788 -21.493 1.00 64.62 260 GLY A O 1
ATOM 2037 N N . VAL A 1 261 ? 5.247 -22.573 -21.153 1.00 56.03 261 VAL A N 1
ATOM 2038 C CA . VAL A 1 261 ? 4.083 -22.359 -22.031 1.00 56.03 261 VAL A CA 1
ATOM 2039 C C . VAL A 1 261 ? 4.526 -21.536 -23.240 1.00 56.03 261 VAL A C 1
ATOM 2041 O O . VAL A 1 261 ? 4.389 -20.317 -23.256 1.00 56.03 261 VAL A O 1
ATOM 2044 N N . GLU A 1 262 ? 5.105 -22.203 -24.243 1.00 52.41 262 GLU A N 1
ATOM 2045 C CA . GLU A 1 262 ? 5.264 -21.607 -25.575 1.00 52.41 262 GLU A CA 1
ATOM 2046 C C . GLU A 1 262 ? 3.860 -21.361 -26.153 1.00 52.41 262 GLU A C 1
ATOM 2048 O O . GLU A 1 262 ? 3.070 -22.298 -26.300 1.00 52.41 262 GLU A O 1
ATOM 2053 N N . SER A 1 263 ? 3.528 -20.090 -26.398 1.00 54.09 263 SER A N 1
ATOM 2054 C CA . SER A 1 263 ? 2.284 -19.644 -27.041 1.00 54.09 263 SER A CA 1
ATOM 2055 C C . SER A 1 263 ? 2.391 -19.635 -28.556 1.00 54.09 263 SER A C 1
ATOM 2057 O O . SER A 1 263 ? 3.421 -19.102 -29.031 1.00 54.09 263 SER A O 1
#

Sequence (263 aa):
MVAYNFADSTCHAVLSHLPPQSLDRLVASYSDTENSFAMSSISPLLSSPTLRRFEGHMLHCREDALLAQASTVREMTLGYSVINAVGLQSIFENCPSLRELDIEFGDASVDYECDINYTRLGEVLTTQKHNLDRFSLDDAQAEGGVETEGHLGSLKDLTLKTLILPAVAIFADEDEHTRARWLAEKLPTTLITLELKWGEAHVQDYQLDQVRSLMVDPRFEKLEKVTLCCPMTLDVNSDWPGWKLECRKGTMIAVRVADGVES

Solvent-accessible surface area (backbone atoms only — not comparable to full-atom values): 13946 Å² total; per-residue (Å²): 109,50,79,44,77,48,91,60,96,77,68,79,79,74,66,86,76,62,75,70,84,66,44,39,33,45,36,43,34,43,80,57,71,62,45,55,42,51,45,32,81,47,22,81,64,48,39,25,82,51,20,34,37,40,41,37,27,19,29,29,23,34,94,92,18,42,59,82,48,59,24,47,30,27,35,39,38,31,38,34,18,42,69,42,47,63,17,52,43,31,48,52,73,26,24,76,54,35,29,34,42,39,39,28,32,19,58,29,14,87,80,49,86,57,62,45,47,26,37,53,40,23,51,42,52,61,70,66,56,60,70,28,44,32,45,34,49,37,57,89,52,40,61,92,76,51,54,73,39,70,22,32,67,65,45,38,90,43,66,33,30,31,42,32,31,37,38,57,40,64,52,68,66,76,88,72,64,82,49,85,46,52,55,56,68,22,46,28,54,55,24,30,35,45,34,36,35,39,67,90,51,82,81,51,71,69,60,53,52,27,52,54,44,36,76,70,34,79,71,35,76,56,48,43,38,41,37,39,36,45,55,92,78,70,65,79,84,60,90,49,89,63,46,48,72,47,79,54,98,55,25,42,37,37,35,52,56,64,94,87,69,88,127

Organism: NCBI:txid302913

Nearest PDB structures (foldseek):
  2p1n-assembly3_B  TM=4.677E-01  e=4.314E-03  Arabidopsis thaliana
  3p9n-assembly1_A  TM=4.037E-01  e=1.177E+00  Mycobacterium tuberculosis H37Rv
  8rts-assembly1_A  TM=3.675E-01  e=9.486E-01  Homo sapiens
  5l22-assembly1_A  TM=4.342E-01  e=4.784E+00  Aquifex aeolicus VF5